Protein AF-0000000069565083 (afdb_homodimer)

Foldseek 3Di:
DPDDPCVPPQQEDEPDDPVNQQVVCLVPVDDWQAWHKYADPVDGPWIWIWTDDPSDIDIFTWDWDDDPHATWTDRPVPPDTHNDVVRVLVDQQVDCVPHPHGRPHYDGPPPPPPPDDD/DPDDPCVPPQQEEEPDDPVNQQVVCLVPVDDWQAWHKYADPVDGPWIWIWTDDPSDIDIFTWDWDDDPHATWTDRPVPPDTHNDVVRVLVDQQVDCVVHPHGRPHYDGPPPPPPPDDD

Organism: Araneus ventricosus (NCBI:txid182803)

pLDDT: mean 89.52, std 16.1, range [30.55, 98.62]

Nearest PDB structures (foldseek):
  3m7f-assembly1_A  TM=9.707E-01  e=3.181E-13  Mus musculus
  2aug-assembly2_B  TM=9.699E-01  e=1.496E-12  Homo sapiens
  5u06-assembly1_A  TM=9.665E-01  e=1.020E-11  Homo sapiens
  2qms-assembly1_A  TM=9.237E-01  e=2.427E-11  unclassified
  4wwq-assembly1_B  TM=8.765E-01  e=3.744E-11  Homo sapiens

Secondary structure (DSSP, 8-state):
----GGGG-TTEETT--HHHHHHHHHHH--STT-EEEEE-SSSTT-EEEEEEETTEEEEEEEEEEEETTEEEEESSTTSS-BSSHHHHHHHHHH--TTSSS----BPP----------/----GGGG-TTEETT--HHHHHHHHHHH--STT-EEEEE-SSSTT-EEEEEEETTEEEEEEEEEEEETTEEEEESSTTSS-BSSHHHHHHHHHH--TTSSS----B------------

Solvent-accessible surface area (backbone atoms only — not comparable to full-atom values): 13601 Å² total; per-residue (Å²): 124,88,67,58,85,41,72,79,37,59,38,45,36,82,75,48,47,72,66,56,49,48,51,53,40,68,72,67,39,84,48,66,13,22,29,40,35,24,39,32,83,88,46,81,92,32,32,29,41,36,33,27,49,91,91,36,80,44,79,41,63,33,40,75,38,86,52,104,86,37,72,24,34,15,74,58,88,62,71,50,50,23,78,42,64,55,57,45,52,56,40,32,42,64,22,42,85,93,45,100,54,36,40,68,44,64,54,64,73,66,74,76,70,78,73,76,82,125,124,87,70,56,84,42,72,79,37,60,37,47,35,83,77,47,47,72,65,56,51,48,51,51,39,68,74,68,40,83,49,68,11,22,28,38,36,26,37,32,84,88,46,79,92,31,33,30,40,37,33,28,50,92,92,38,80,45,78,43,63,33,41,76,37,87,51,105,87,37,71,25,34,16,74,57,87,62,72,50,49,22,78,43,64,55,56,45,52,57,40,31,43,66,21,43,85,93,45,98,54,35,41,69,45,63,54,64,71,66,74,76,70,78,73,76,82,125

Sequence (236 aa):
MEFGVHAIQPWFYSGMSRDEATHLLTKYGTVDGVFLVRESRRNPGSFVLSYVYKNKIHHCQIFPVDEKDQLCYSLDNGRTKFYDLLQLVEFYQLNLGSLPTKLTHFLVHRPRSNGQVEMEFGVHAIQPWFYSGMSRDEATHLLTKYGTVDGVFLVRESRRNPGSFVLSYVYKNKIHHCQIFPVDEKDQLCYSLDNGRTKFYDLLQLVEFYQLNLGSLPTKLTHFLVHRPRSNGQVE

InterPro domains:
  IPR000980 SH2 domain [PF00017] (11-92)
  IPR000980 SH2 domain [PS50001] (11-107)
  IPR000980 SH2 domain [SM00252] (9-98)
  IP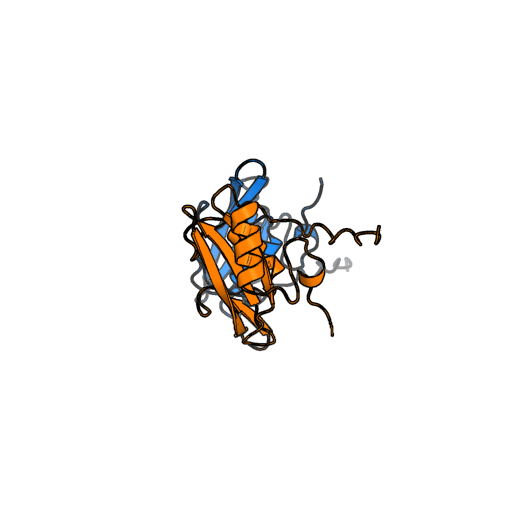R036860 SH2 domain superfamily [G3DSA:3.30.505.10] (1-110)
  IPR036860 SH2 domain superfamily [SSF55550] (5-107)
  IPR039664 GRB/APBB1IP [PTHR11243] (4-106)

Radius of gyration: 21.13 Å; Cα contacts (8 Å, |Δi|>4): 433; chains: 2; bounding box: 39×76×58 Å

Structure (mmCIF, N/CA/C/O backbone):
data_AF-0000000069565083-model_v1
#
loop_
_entity.id
_entity.type
_entity.pdbx_description
1 polymer 'Growth factor receptor-bound protein 14'
#
loop_
_atom_site.group_PDB
_atom_site.id
_atom_site.type_symbol
_atom_site.label_atom_id
_atom_site.label_alt_id
_atom_site.label_comp_id
_atom_site.label_asym_id
_atom_site.label_entity_id
_atom_site.label_seq_id
_atom_site.pdbx_PDB_ins_code
_atom_site.Cartn_x
_atom_site.Cartn_y
_atom_site.Cartn_z
_atom_site.occupancy
_atom_site.B_iso_or_equiv
_atom_site.auth_seq_id
_atom_site.auth_comp_id
_a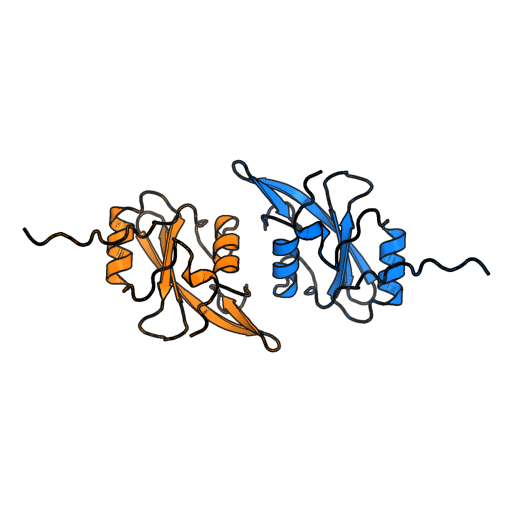tom_site.auth_asym_id
_atom_site.auth_atom_id
_atom_site.pdbx_PDB_model_num
ATOM 1 N N . MET A 1 1 ? 20.859 -14.719 7.453 1 40.16 1 MET A N 1
ATOM 2 C CA . MET A 1 1 ? 20.203 -13.961 6.398 1 40.16 1 MET A CA 1
ATOM 3 C C . MET A 1 1 ? 18.875 -13.391 6.895 1 40.16 1 MET A C 1
ATOM 5 O O . MET A 1 1 ? 18.031 -14.133 7.402 1 40.16 1 MET A O 1
ATOM 9 N N . GLU A 1 2 ? 18.891 -12.266 7.352 1 52.56 2 GLU A N 1
ATOM 10 C CA . GLU A 1 2 ? 17.656 -11.742 7.953 1 52.56 2 GLU A CA 1
ATOM 11 C C . GLU A 1 2 ? 16.469 -11.906 7.012 1 52.56 2 GLU A C 1
ATOM 13 O O . GLU A 1 2 ? 16.5 -11.398 5.887 1 52.56 2 GLU A O 1
ATOM 18 N N . PHE A 1 3 ? 15.781 -12.938 7.148 1 66.44 3 PHE A N 1
ATOM 19 C CA . PHE A 1 3 ? 14.633 -13.234 6.297 1 66.44 3 PHE A CA 1
ATOM 20 C C . PHE A 1 3 ? 13.586 -12.141 6.406 1 66.44 3 PHE A C 1
ATOM 22 O O . PHE A 1 3 ? 13.281 -11.664 7.504 1 66.44 3 PHE A O 1
ATOM 29 N N . GLY A 1 4 ? 13.359 -11.516 5.297 1 81.5 4 GLY A N 1
ATOM 30 C CA . GLY A 1 4 ? 12.305 -10.523 5.258 1 81.5 4 GLY A CA 1
ATOM 31 C C . GLY A 1 4 ? 10.953 -11.062 5.703 1 81.5 4 GLY A C 1
ATOM 32 O O . GLY A 1 4 ? 10.766 -12.273 5.785 1 81.5 4 GLY A O 1
ATOM 33 N N . VAL A 1 5 ? 10.023 -10.32 6.117 1 88.69 5 VAL A N 1
ATOM 34 C CA . VAL A 1 5 ? 8.703 -10.648 6.641 1 88.69 5 VAL A CA 1
ATOM 35 C C . VAL A 1 5 ? 7.984 -11.586 5.676 1 88.69 5 VAL A C 1
ATOM 37 O O . VAL A 1 5 ? 7.086 -12.336 6.074 1 88.69 5 VAL A O 1
ATOM 40 N N . HIS A 1 6 ? 8.445 -11.625 4.441 1 91.81 6 HIS A N 1
ATOM 41 C CA . HIS A 1 6 ? 7.785 -12.445 3.436 1 91.81 6 HIS A CA 1
ATOM 42 C C . HIS A 1 6 ? 8.141 -13.922 3.609 1 91.81 6 HIS A C 1
ATOM 44 O O . HIS A 1 6 ? 7.441 -14.797 3.102 1 91.81 6 HIS A O 1
ATOM 50 N N . ALA A 1 7 ? 9.188 -14.188 4.344 1 90.62 7 ALA A N 1
ATOM 51 C CA . ALA A 1 7 ? 9.727 -15.547 4.406 1 90.62 7 ALA A CA 1
ATOM 52 C C . ALA A 1 7 ? 8.758 -16.484 5.113 1 90.62 7 ALA A C 1
ATOM 54 O O . ALA A 1 7 ? 8.812 -17.703 4.926 1 90.62 7 ALA A O 1
ATOM 55 N N . ILE A 1 8 ? 7.859 -15.914 5.902 1 90.62 8 ILE A N 1
ATOM 56 C CA . ILE A 1 8 ? 6.949 -16.766 6.656 1 90.62 8 ILE A CA 1
ATOM 57 C C . ILE A 1 8 ? 5.559 -16.734 6.023 1 90.62 8 ILE A C 1
ATOM 59 O O . ILE A 1 8 ? 4.594 -17.25 6.598 1 90.62 8 ILE A O 1
ATOM 63 N N . GLN A 1 9 ? 5.441 -16.094 4.934 1 92.81 9 GLN A N 1
ATOM 64 C CA . GLN A 1 9 ? 4.145 -15.992 4.273 1 92.81 9 GLN A CA 1
ATOM 65 C C . GLN A 1 9 ? 3.838 -17.25 3.461 1 92.81 9 GLN A C 1
ATOM 67 O O . GLN A 1 9 ? 4.734 -17.828 2.85 1 92.81 9 GLN A O 1
ATOM 72 N N . PRO A 1 10 ? 2.584 -17.641 3.389 1 93.88 10 PRO A N 1
ATOM 73 C CA . PRO A 1 10 ? 2.213 -18.875 2.699 1 93.88 10 PRO A CA 1
ATOM 74 C C . PRO A 1 10 ? 2.352 -18.781 1.183 1 93.88 10 PRO A C 1
ATOM 76 O O . PRO A 1 10 ? 2.451 -19.797 0.495 1 93.88 10 PRO A O 1
ATOM 79 N N . TRP A 1 11 ? 2.373 -17.547 0.691 1 96.38 11 TRP A N 1
ATOM 80 C CA . TRP A 1 11 ? 2.42 -17.375 -0.756 1 96.38 11 TRP A CA 1
ATOM 81 C C . TRP A 1 11 ? 3.861 -17.312 -1.25 1 96.38 11 TRP A C 1
ATOM 83 O O . TRP A 1 11 ? 4.109 -17.203 -2.453 1 96.38 11 TRP A O 1
ATOM 93 N N . PHE A 1 12 ? 4.812 -17.422 -0.332 1 96.31 12 PHE A N 1
ATOM 94 C CA . PHE A 1 12 ? 6.203 -17.234 -0.728 1 96.31 12 PHE A CA 1
ATOM 95 C C . PHE A 1 12 ? 6.914 -18.562 -0.888 1 96.31 12 PHE A C 1
ATOM 97 O O . PHE A 1 12 ? 6.863 -19.406 0.006 1 96.31 12 PHE A O 1
ATOM 104 N N . TYR A 1 13 ? 7.656 -18.688 -2.014 1 94.62 13 TYR A N 1
ATOM 105 C CA . TYR A 1 13 ? 8.422 -19.906 -2.305 1 94.62 13 TYR A CA 1
ATOM 106 C C . TYR A 1 13 ? 9.891 -19.578 -2.545 1 94.62 13 TYR A C 1
ATOM 108 O O . TYR A 1 13 ? 10.242 -18.984 -3.566 1 94.62 13 TYR A O 1
ATOM 116 N N . SER A 1 14 ? 10.633 -20.031 -1.629 1 92.06 14 SER A N 1
ATOM 117 C CA . SER A 1 14 ? 12.07 -19.859 -1.803 1 92.06 14 SER A CA 1
ATOM 118 C C . SER A 1 14 ? 12.656 -20.953 -2.691 1 92.06 14 SER A C 1
ATOM 120 O O . SER A 1 14 ? 12.43 -22.141 -2.461 1 92.06 14 SER A O 1
ATOM 122 N N . GLY A 1 15 ? 13.211 -20.641 -3.752 1 89.12 15 GLY A N 1
ATOM 123 C CA . GLY A 1 15 ? 13.938 -21.609 -4.562 1 89.12 15 GLY A CA 1
ATOM 124 C C . GLY A 1 15 ? 13.094 -22.219 -5.656 1 89.12 15 GLY A C 1
ATOM 125 O O . GLY A 1 15 ? 13.555 -23.109 -6.383 1 89.12 15 GLY A O 1
ATOM 126 N N . MET A 1 16 ? 11.906 -21.812 -5.75 1 94.38 16 MET A N 1
ATOM 127 C CA . MET A 1 16 ? 11.031 -22.359 -6.773 1 94.38 16 MET A CA 1
ATOM 128 C C . MET A 1 16 ? 11.383 -21.812 -8.156 1 94.38 16 MET A C 1
ATOM 130 O O . MET A 1 16 ? 11.57 -20.609 -8.312 1 94.38 16 MET A O 1
ATOM 134 N N . SER A 1 17 ? 11.422 -22.719 -9.133 1 96.38 17 SER A N 1
ATOM 135 C CA . SER A 1 17 ? 11.727 -22.297 -10.5 1 96.38 17 SER A CA 1
ATOM 136 C C . SER A 1 17 ? 10.477 -21.781 -11.211 1 96.38 17 SER A C 1
ATOM 138 O O . SER A 1 17 ? 9.359 -22.047 -10.766 1 96.38 17 SER A O 1
ATOM 140 N N . ARG A 1 18 ? 10.742 -21.156 -12.359 1 97.19 18 ARG A N 1
ATOM 141 C CA . ARG A 1 18 ? 9.641 -20.719 -13.219 1 97.19 18 ARG A CA 1
ATOM 142 C C . ARG A 1 18 ? 8.773 -21.906 -13.633 1 97.19 18 ARG A C 1
ATOM 144 O O . ARG A 1 18 ? 7.539 -21.828 -13.586 1 97.19 18 ARG A O 1
ATOM 151 N N . ASP A 1 19 ? 9.438 -23 -13.961 1 97.88 19 ASP A N 1
ATOM 152 C CA . ASP A 1 19 ? 8.703 -24.188 -14.43 1 97.88 19 ASP A CA 1
ATOM 153 C C . ASP A 1 19 ? 7.855 -24.781 -13.312 1 97.88 19 ASP A C 1
ATOM 155 O O . ASP A 1 19 ? 6.723 -25.203 -13.547 1 97.88 19 ASP A O 1
ATOM 159 N N . GLU A 1 20 ? 8.43 -24.875 -12.133 1 96.56 20 GLU A N 1
ATOM 160 C CA . GLU A 1 20 ? 7.668 -25.375 -10.992 1 96.56 20 GLU A CA 1
ATOM 161 C C . GLU A 1 20 ? 6.461 -24.5 -10.695 1 96.56 20 GLU A C 1
ATOM 163 O O . GLU A 1 20 ? 5.363 -25 -10.445 1 96.56 20 GLU A O 1
ATOM 168 N N . ALA A 1 21 ? 6.652 -23.203 -10.719 1 97.31 21 ALA A N 1
ATOM 169 C CA . ALA A 1 21 ? 5.555 -22.266 -10.508 1 97.31 21 ALA A CA 1
ATOM 170 C C . ALA A 1 21 ? 4.473 -22.438 -11.562 1 97.31 21 ALA A C 1
ATOM 172 O O . ALA A 1 21 ? 3.281 -22.469 -11.242 1 97.31 21 ALA A O 1
ATOM 173 N N . THR A 1 22 ? 4.898 -22.516 -12.789 1 97.75 22 THR A N 1
ATOM 174 C CA . THR A 1 22 ? 3.982 -22.719 -13.906 1 97.75 22 THR A CA 1
ATOM 175 C C . THR A 1 22 ? 3.164 -23.984 -13.711 1 97.75 22 THR A C 1
ATOM 177 O O . THR A 1 22 ? 1.944 -23.984 -13.883 1 97.75 22 THR A O 1
ATOM 180 N N . HIS A 1 23 ? 3.83 -25.031 -13.336 1 97.06 23 HIS A N 1
ATOM 181 C CA . HIS A 1 23 ? 3.16 -26.297 -13.109 1 97.06 23 HIS A CA 1
ATOM 182 C C . HIS A 1 23 ? 2.119 -26.188 -12 1 97.06 23 HIS A C 1
ATOM 184 O O . HIS A 1 23 ? 0.968 -26.594 -12.18 1 97.06 23 HIS A O 1
ATOM 190 N N . LEU A 1 24 ? 2.51 -25.625 -10.906 1 95.94 24 LEU A N 1
ATOM 191 C CA . LEU A 1 24 ? 1.63 -25.5 -9.742 1 95.94 24 LEU A CA 1
ATOM 192 C C . LEU A 1 24 ? 0.406 -24.656 -10.086 1 95.94 24 LEU A C 1
ATOM 194 O O . LEU A 1 24 ? -0.722 -25.031 -9.758 1 95.94 24 LEU A O 1
ATOM 198 N N . LEU A 1 25 ? 0.549 -23.562 -10.773 1 96.94 25 LEU A N 1
ATOM 199 C CA . LEU A 1 25 ? -0.537 -22.641 -11.102 1 96.94 25 LEU A CA 1
ATOM 200 C C . LEU A 1 25 ? -1.446 -23.234 -12.172 1 96.94 25 LEU A C 1
ATOM 202 O O . LEU A 1 25 ? -2.654 -23 -12.172 1 96.94 25 LEU A O 1
ATOM 206 N N . THR A 1 26 ? -0.822 -23.953 -13.094 1 96.62 26 THR A N 1
ATOM 207 C CA . THR A 1 26 ? -1.638 -24.641 -14.086 1 96.62 26 THR A CA 1
ATOM 208 C C . THR A 1 26 ? -2.557 -25.656 -13.43 1 96.62 26 THR A C 1
ATOM 210 O O . THR A 1 26 ? -3.725 -25.781 -13.797 1 96.62 26 THR A O 1
ATOM 213 N N . LYS A 1 27 ? -2.057 -26.266 -12.414 1 95 27 LYS A N 1
ATOM 214 C CA . LYS A 1 27 ? -2.785 -27.344 -11.742 1 95 27 LYS A CA 1
ATOM 215 C C . LYS A 1 27 ? -3.84 -26.781 -10.797 1 95 27 LYS A C 1
A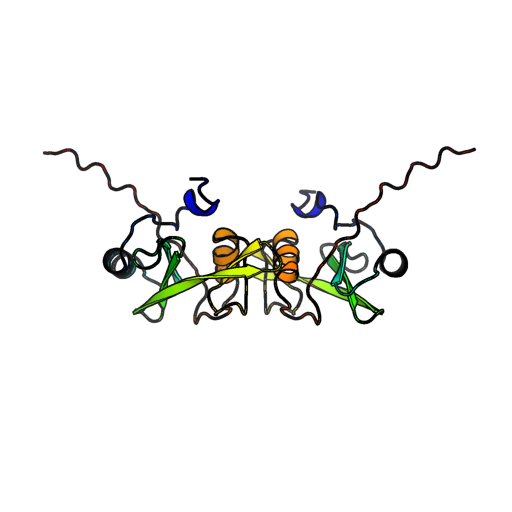TOM 217 O O . LYS A 1 27 ? -4.957 -27.297 -10.727 1 95 27 LYS A O 1
ATOM 222 N N . TYR A 1 28 ? -3.51 -25.719 -10.109 1 94.06 28 TYR A N 1
ATOM 223 C CA . TYR A 1 28 ? -4.363 -25.312 -8.992 1 94.06 28 TYR A CA 1
ATOM 224 C C . TYR A 1 28 ? -4.918 -23.922 -9.211 1 94.06 28 TYR A C 1
ATOM 226 O O . TYR A 1 28 ? -5.766 -23.453 -8.445 1 94.06 28 TYR A O 1
ATOM 234 N N . GLY A 1 29 ? -4.398 -23.188 -10.195 1 93.94 29 GLY A N 1
ATOM 235 C CA . GLY A 1 29 ? -4.895 -21.859 -10.5 1 93.94 29 GLY A CA 1
ATOM 236 C C . GLY A 1 29 ? -6.16 -21.859 -11.336 1 93.94 29 GLY A C 1
ATOM 237 O O . GLY A 1 29 ? -6.102 -21.734 -12.555 1 93.94 29 GLY A O 1
ATOM 238 N N . THR A 1 30 ? -7.27 -21.828 -10.672 1 92.38 30 THR A N 1
ATOM 239 C CA . THR A 1 30 ? -8.531 -22.094 -11.359 1 92.38 30 THR A CA 1
ATOM 240 C C . THR A 1 30 ? -9.234 -20.781 -11.711 1 92.38 30 THR A C 1
ATOM 242 O O . THR A 1 30 ? -10.203 -20.781 -12.477 1 92.38 30 THR A O 1
ATOM 245 N N . VAL A 1 31 ? -8.867 -19.719 -11.109 1 96.06 31 VAL A N 1
ATOM 246 C CA . VAL A 1 31 ? -9.492 -18.422 -11.4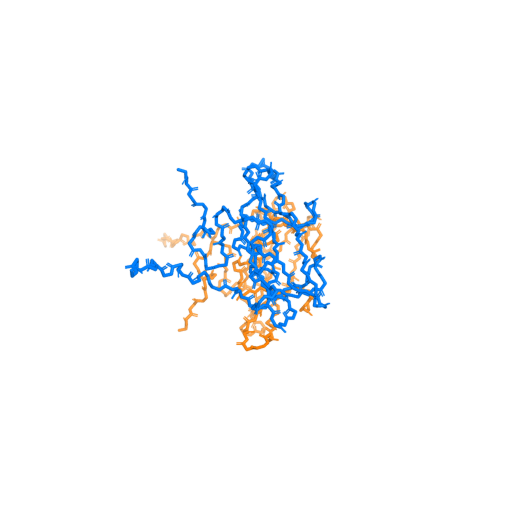06 1 96.06 31 VAL A CA 1
ATOM 247 C C . VAL A 1 31 ? -8.414 -17.359 -11.586 1 96.06 31 VAL A C 1
ATOM 249 O O . VAL A 1 31 ? -7.27 -17.562 -11.18 1 96.06 31 VAL A O 1
ATOM 252 N N . ASP A 1 32 ? -8.766 -16.234 -12.211 1 97.88 32 ASP A N 1
ATOM 253 C CA . ASP A 1 32 ? -7.844 -15.109 -12.383 1 97.88 32 ASP A CA 1
ATOM 254 C C . ASP A 1 32 ? -7.332 -14.609 -11.031 1 97.88 32 ASP A C 1
ATOM 256 O O . ASP A 1 32 ? -8.102 -14.484 -10.078 1 97.88 32 ASP A O 1
ATOM 260 N N . GLY A 1 33 ? -6.012 -14.414 -11.008 1 98.06 33 GLY A N 1
ATOM 261 C CA . GLY A 1 33 ? -5.461 -13.75 -9.828 1 98.06 33 GLY A CA 1
ATOM 262 C C . GLY A 1 33 ? -4.816 -14.719 -8.852 1 98.06 33 GLY A C 1
ATOM 263 O O . GLY A 1 33 ? -4.145 -14.297 -7.91 1 98.06 33 GLY A O 1
ATOM 264 N N . VAL A 1 34 ? -5.047 -16.047 -9.031 1 98.12 34 VAL A N 1
ATOM 265 C CA . VAL A 1 34 ? -4.289 -16.984 -8.219 1 98.12 34 VAL A CA 1
ATOM 266 C C . VAL A 1 34 ? -2.791 -16.766 -8.43 1 98.12 34 VAL A C 1
ATOM 268 O O . VAL A 1 34 ? -2.338 -16.578 -9.555 1 98.12 34 VAL A O 1
ATOM 271 N N . PHE A 1 35 ? -2.031 -16.75 -7.227 1 98.12 35 PHE A N 1
ATOM 272 C 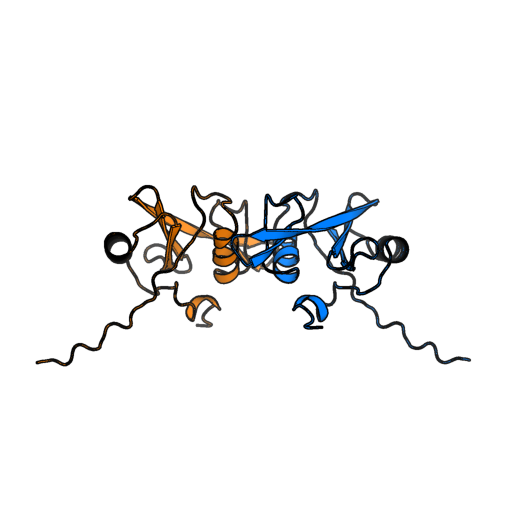CA . PHE A 1 35 ? -0.664 -16.281 -7.406 1 98.12 35 PHE A CA 1
ATOM 273 C C . PHE A 1 35 ? 0.277 -16.953 -6.418 1 98.12 35 PHE A C 1
ATOM 275 O O . PHE A 1 35 ? -0.171 -17.625 -5.492 1 98.12 35 PHE A O 1
ATOM 282 N N . LEU A 1 36 ? 1.509 -16.797 -6.598 1 97.38 36 LEU A N 1
ATOM 283 C CA . LEU A 1 36 ? 2.607 -17.047 -5.668 1 97.38 36 LEU A CA 1
ATOM 284 C C . LEU A 1 36 ? 3.764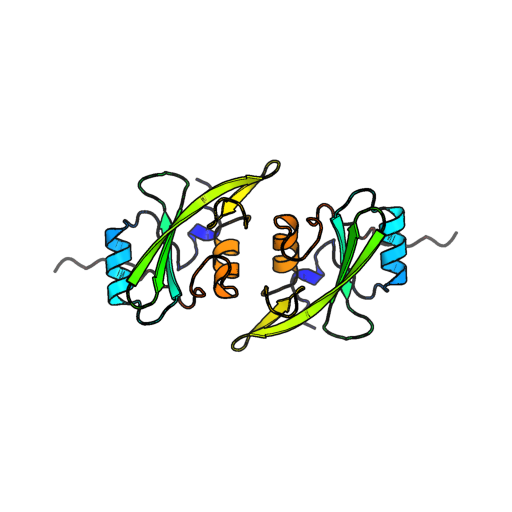 -16.078 -5.938 1 97.38 36 LEU A C 1
ATOM 286 O O . LEU A 1 36 ? 3.791 -15.406 -6.969 1 97.38 36 LEU A O 1
ATOM 290 N N . VAL A 1 37 ? 4.617 -15.898 -4.945 1 97.44 37 VAL A N 1
ATOM 291 C CA . VAL A 1 37 ? 5.863 -15.156 -5.094 1 97.44 37 VAL A CA 1
ATOM 292 C C . VAL A 1 37 ? 7.051 -16.078 -4.852 1 97.44 37 VAL A C 1
ATOM 294 O O . VAL A 1 37 ? 7.047 -16.875 -3.91 1 97.44 37 VAL A O 1
ATOM 297 N N . ARG A 1 38 ? 7.961 -15.914 -5.785 1 96.25 38 ARG A N 1
ATOM 298 C CA . ARG A 1 38 ? 9.141 -16.766 -5.684 1 96.25 38 ARG A CA 1
ATOM 299 C C . ARG A 1 38 ? 10.422 -15.953 -5.781 1 96.25 38 ARG A C 1
ATOM 301 O O . ARG A 1 38 ? 10.43 -14.867 -6.367 1 96.25 38 ARG A O 1
ATOM 308 N N . GLU A 1 39 ? 11.477 -16.516 -5.164 1 94.88 39 GLU A N 1
ATOM 309 C CA . GLU A 1 39 ? 12.789 -15.898 -5.328 1 94.88 39 GLU A CA 1
ATOM 310 C C . GLU A 1 39 ? 13.312 -16.094 -6.75 1 94.88 39 GLU A C 1
ATOM 312 O O . GLU A 1 39 ? 13.172 -17.172 -7.328 1 94.88 39 GLU A O 1
ATOM 317 N N . SER A 1 40 ? 13.875 -15.016 -7.262 1 94.38 40 SER A N 1
ATOM 318 C CA . SER A 1 40 ? 14.43 -15.109 -8.602 1 94.38 40 SER A CA 1
ATOM 319 C C . SER A 1 40 ? 15.68 -15.992 -8.625 1 94.38 40 SER A C 1
ATOM 321 O O . SER A 1 40 ? 16.594 -15.812 -7.82 1 94.38 40 SER A O 1
ATOM 323 N N . ARG A 1 41 ? 15.695 -16.891 -9.453 1 90.88 41 ARG A N 1
ATOM 324 C CA . ARG A 1 41 ? 16.859 -17.766 -9.594 1 90.88 41 ARG A CA 1
ATOM 325 C C . ARG A 1 41 ? 17.938 -17.109 -10.461 1 90.88 41 ARG A C 1
ATOM 327 O O . ARG A 1 41 ? 19.125 -17.375 -10.289 1 90.88 41 ARG A O 1
ATOM 334 N N . ARG A 1 42 ? 17.469 -16.281 -11.352 1 90.06 42 ARG A N 1
ATOM 335 C CA . ARG A 1 42 ? 18.375 -15.609 -12.281 1 90.06 42 ARG A CA 1
ATOM 336 C C . ARG A 1 42 ? 19.031 -14.398 -11.625 1 90.06 42 ARG A C 1
ATOM 338 O O . ARG A 1 42 ? 20.203 -14.133 -11.836 1 90.06 42 ARG A O 1
ATOM 345 N N . ASN A 1 43 ? 18.297 -13.633 -10.836 1 88.75 43 ASN A N 1
ATOM 346 C CA . ASN A 1 43 ? 18.75 -12.438 -10.141 1 88.75 43 ASN A CA 1
ATOM 347 C C . ASN A 1 43 ? 18.641 -12.586 -8.625 1 88.75 43 ASN A C 1
ATOM 349 O O . ASN A 1 43 ? 17.609 -12.242 -8.047 1 88.75 43 ASN A O 1
ATOM 353 N N . PRO A 1 44 ? 19.719 -13 -7.973 1 81.5 44 PRO A N 1
ATOM 354 C CA . PRO A 1 44 ? 19.625 -13.164 -6.52 1 81.5 44 PRO A CA 1
ATOM 355 C C . PRO A 1 44 ? 19.25 -11.867 -5.801 1 81.5 44 PRO A C 1
ATOM 357 O O . PRO A 1 44 ? 19.75 -10.797 -6.152 1 81.5 44 PRO A O 1
ATOM 360 N N . GLY A 1 45 ? 18.312 -11.914 -4.871 1 83.06 45 GLY A N 1
ATOM 361 C CA . GLY A 1 45 ? 17.859 -10.758 -4.125 1 83.06 45 GLY A CA 1
ATOM 362 C C . GLY A 1 45 ? 16.609 -10.133 -4.703 1 83.06 45 GLY A C 1
ATOM 363 O O . GLY A 1 45 ? 16.031 -9.211 -4.113 1 83.06 45 GLY A O 1
ATOM 364 N N . SER A 1 46 ? 16.266 -10.648 -5.875 1 92.94 46 SER A N 1
ATOM 365 C CA . SER A 1 46 ? 15.016 -10.195 -6.488 1 92.94 46 SER A CA 1
ATOM 366 C C . SER A 1 46 ? 13.938 -11.273 -6.41 1 92.94 46 SER A C 1
ATOM 368 O O . SER A 1 46 ? 14.172 -12.359 -5.867 1 92.94 46 SER A O 1
ATOM 370 N N . PHE A 1 47 ? 12.75 -10.891 -6.801 1 97.12 47 PHE A N 1
ATOM 371 C CA . PHE A 1 47 ? 11.609 -11.781 -6.676 1 97.12 47 PHE A CA 1
ATOM 372 C C . PHE A 1 47 ? 10.758 -11.75 -7.941 1 97.12 47 PHE A C 1
ATOM 374 O O . PHE A 1 47 ? 10.938 -10.883 -8.797 1 97.12 47 PHE A O 1
ATOM 381 N N . VAL A 1 48 ? 9.961 -12.789 -8.039 1 98.12 48 VAL A N 1
ATOM 382 C CA . VAL A 1 48 ? 9.062 -12.883 -9.188 1 98.12 48 VAL A CA 1
ATOM 383 C C . VAL A 1 48 ? 7.633 -13.141 -8.703 1 98.12 48 VAL A C 1
ATOM 385 O O . VAL A 1 48 ? 7.41 -13.992 -7.84 1 98.12 48 VAL A O 1
ATOM 388 N N . LEU A 1 49 ? 6.719 -12.359 -9.188 1 98.25 49 LEU A N 1
ATOM 389 C CA . LEU A 1 49 ? 5.293 -12.641 -9.031 1 98.25 49 LEU A CA 1
ATOM 390 C C . LEU A 1 49 ? 4.785 -13.516 -10.164 1 98.25 49 LEU A C 1
ATOM 392 O O . LEU A 1 49 ? 4.887 -13.148 -11.336 1 98.25 49 LEU A O 1
ATOM 396 N N . SER A 1 50 ? 4.281 -14.672 -9.836 1 98.25 50 SER A N 1
ATOM 397 C CA . SER A 1 50 ? 3.631 -15.539 -10.812 1 98.25 50 SER A CA 1
ATOM 398 C C . SER A 1 50 ? 2.129 -15.633 -10.555 1 98.25 50 SER A C 1
ATOM 400 O O . SER A 1 50 ? 1.703 -15.898 -9.43 1 98.25 50 SER A O 1
ATOM 402 N N . TYR A 1 51 ? 1.34 -15.438 -11.633 1 98.44 51 TYR A N 1
ATOM 403 C CA . TYR A 1 51 ? -0.1 -15.422 -11.398 1 98.44 51 TYR A CA 1
ATOM 404 C C . TYR A 1 51 ? -0.861 -15.875 -12.633 1 98.44 51 TYR A C 1
ATOM 406 O O . TYR A 1 51 ? -0.305 -15.906 -13.734 1 98.44 51 TYR A O 1
ATOM 414 N N . VAL A 1 52 ? -2.115 -16.172 -12.391 1 98.56 52 VAL A N 1
ATOM 415 C CA . VAL A 1 52 ? -2.99 -16.641 -13.469 1 98.56 52 VAL A CA 1
ATOM 416 C C . VAL A 1 52 ? -3.846 -15.484 -13.977 1 98.56 52 VAL A C 1
ATOM 418 O O . VAL A 1 52 ? -4.402 -14.727 -13.18 1 98.56 52 VAL A O 1
ATOM 421 N N . TYR A 1 53 ? -3.973 -15.344 -15.266 1 98.62 53 TYR A N 1
ATOM 422 C CA . TYR A 1 53 ? -4.906 -14.422 -15.906 1 98.62 53 TYR A CA 1
ATOM 423 C C . TYR A 1 53 ? -5.32 -14.93 -17.281 1 98.62 53 TYR A C 1
ATOM 425 O O . TYR A 1 53 ? -4.473 -15.25 -18.109 1 98.62 53 TYR A O 1
ATOM 433 N N . LYS A 1 54 ? -6.586 -14.992 -17.484 1 98 54 LYS A N 1
ATOM 434 C CA . LYS A 1 54 ? -7.176 -15.484 -18.719 1 98 54 LYS A CA 1
ATOM 435 C C . LYS A 1 54 ? -6.586 -16.844 -19.109 1 98 54 LYS A C 1
ATOM 437 O O . LYS A 1 54 ? -6.184 -17.031 -20.266 1 98 54 LYS A O 1
ATOM 442 N N . ASN A 1 55 ? -6.379 -17.641 -18.141 1 96.5 55 ASN A N 1
ATOM 443 C CA . ASN A 1 55 ? -5.961 -19.031 -18.297 1 96.5 55 ASN A CA 1
ATOM 444 C C . ASN A 1 55 ? -4.512 -19.141 -18.766 1 96.5 55 ASN A C 1
ATOM 446 O O . ASN A 1 55 ? -4.105 -20.156 -19.328 1 96.5 55 ASN A O 1
ATOM 450 N N . LYS A 1 56 ? -3.791 -18.094 -18.562 1 98.25 56 LYS A N 1
ATOM 451 C CA . LYS A 1 56 ? -2.354 -18.078 -18.812 1 98.25 56 LYS A CA 1
ATOM 452 C C . LYS A 1 56 ? -1.573 -17.719 -17.547 1 98.25 56 LYS A C 1
ATOM 454 O O . LYS A 1 56 ? -2.086 -17.031 -16.672 1 98.25 56 LYS A O 1
ATOM 459 N N . ILE A 1 57 ? -0.34 -18.281 -17.516 1 98.56 57 ILE A N 1
ATOM 460 C CA . ILE A 1 57 ? 0.532 -17.969 -16.391 1 98.56 57 ILE A CA 1
ATOM 461 C C . ILE A 1 57 ? 1.438 -16.781 -16.75 1 98.56 57 ILE A C 1
ATOM 463 O O . ILE A 1 57 ? 2.141 -16.828 -17.766 1 98.56 57 ILE A O 1
ATOM 467 N N . HIS A 1 58 ? 1.369 -15.805 -15.953 1 98.62 58 HIS A N 1
ATOM 468 C CA . HIS A 1 58 ? 2.221 -14.633 -16.125 1 98.62 58 HIS A CA 1
ATOM 469 C C . HIS A 1 58 ? 3.289 -14.562 -15.039 1 98.62 58 HIS A C 1
ATOM 471 O O . HIS A 1 58 ? 3.02 -14.867 -13.875 1 98.62 58 HIS A O 1
ATOM 477 N N . HIS A 1 59 ? 4.5 -14.195 -15.43 1 98.31 59 HIS A N 1
ATOM 478 C CA . HIS A 1 59 ? 5.613 -13.977 -14.516 1 98.31 59 HIS A CA 1
ATOM 479 C C . HIS A 1 59 ? 6.117 -12.539 -14.586 1 98.31 59 HIS A C 1
ATOM 481 O O . HIS A 1 59 ? 6.551 -12.086 -15.648 1 98.31 59 HIS A O 1
ATOM 487 N N . CYS A 1 60 ? 5.992 -11.875 -13.445 1 98 60 CYS A N 1
ATOM 488 C CA . CYS A 1 60 ? 6.422 -10.484 -13.383 1 98 60 CYS A CA 1
ATOM 489 C C . CYS A 1 60 ? 7.566 -10.312 -12.391 1 98 60 CYS A C 1
ATOM 491 O O . CYS A 1 60 ? 7.422 -10.609 -11.203 1 98 60 CYS A O 1
ATOM 493 N N . GLN A 1 61 ? 8.617 -9.766 -12.938 1 97.44 61 GLN A N 1
ATOM 494 C CA . GLN A 1 61 ? 9.75 -9.492 -12.062 1 97.44 61 GLN A CA 1
ATOM 495 C C . GLN A 1 61 ? 9.414 -8.391 -11.062 1 97.44 61 GLN A C 1
ATOM 497 O O . GLN A 1 61 ? 8.859 -7.355 -11.43 1 97.44 61 GLN A O 1
ATOM 502 N N . ILE A 1 62 ? 9.664 -8.633 -9.797 1 97.94 62 ILE A N 1
ATOM 503 C CA . ILE A 1 62 ? 9.625 -7.617 -8.75 1 97.94 62 ILE A CA 1
ATOM 504 C C . ILE A 1 62 ? 11.023 -7.043 -8.531 1 97.94 62 ILE A C 1
ATOM 506 O O . ILE A 1 62 ? 11.906 -7.723 -8.008 1 97.94 62 ILE A O 1
ATOM 510 N N . PHE A 1 63 ? 11.141 -5.762 -8.812 1 93.31 63 PHE A N 1
ATOM 511 C CA . PHE A 1 63 ? 12.469 -5.156 -8.836 1 93.31 63 PHE A CA 1
ATOM 512 C C . PHE A 1 63 ? 12.742 -4.406 -7.539 1 93.31 63 PHE A C 1
ATOM 514 O O . PHE A 1 63 ? 11.859 -3.734 -7.008 1 93.31 63 PHE A O 1
ATOM 521 N N . PRO A 1 64 ? 14.016 -4.617 -7.047 1 94.5 64 PRO A N 1
ATOM 522 C CA . PRO A 1 64 ? 14.414 -3.715 -5.965 1 94.5 64 PRO A CA 1
ATOM 523 C C . PRO A 1 64 ? 14.648 -2.285 -6.445 1 94.5 64 PRO A C 1
ATOM 525 O O . PRO A 1 64 ? 15.148 -2.076 -7.551 1 94.5 64 PRO A O 1
ATOM 528 N N . VAL A 1 65 ? 14.203 -1.329 -5.684 1 95.19 65 VAL A N 1
ATOM 529 C CA . VAL A 1 65 ? 14.367 0.088 -5.992 1 95.19 65 VAL A CA 1
ATOM 530 C C . VAL A 1 65 ? 14.953 0.818 -4.785 1 95.19 65 VAL A C 1
ATOM 532 O O . VAL A 1 65 ? 14.453 0.685 -3.67 1 95.19 65 VAL A O 1
ATOM 535 N N . ASP A 1 66 ? 16.016 1.559 -5.066 1 93.81 66 ASP A N 1
ATOM 536 C CA . ASP A 1 66 ? 16.547 2.408 -4.008 1 93.81 66 ASP A CA 1
ATOM 537 C C . ASP A 1 66 ? 15.75 3.709 -3.893 1 93.81 66 ASP A C 1
ATOM 539 O O . ASP A 1 66 ? 15.609 4.445 -4.871 1 93.81 66 ASP A O 1
ATOM 543 N N . GLU A 1 67 ? 15.18 3.984 -2.721 1 92.19 67 GLU A N 1
ATOM 544 C CA . GLU A 1 67 ? 14.453 5.211 -2.418 1 92.19 67 GLU A CA 1
ATOM 545 C C . GLU A 1 67 ? 15.023 5.902 -1.185 1 92.19 67 GLU A C 1
ATOM 547 O O . GLU A 1 67 ? 14.758 5.488 -0.054 1 92.19 67 GLU A O 1
ATOM 552 N N . LYS A 1 68 ? 15.75 7.234 -1.392 1 80.88 68 LYS A N 1
ATOM 553 C CA . LYS A 1 68 ? 16.391 8.039 -0.353 1 80.88 68 LYS A CA 1
ATOM 554 C C . LYS A 1 68 ? 17.281 7.176 0.54 1 80.88 68 LYS A C 1
ATOM 556 O O . LYS A 1 68 ? 18.5 7.223 0.432 1 80.88 68 LYS A O 1
ATOM 561 N N . ASP A 1 69 ? 17.25 6.035 1.149 1 86.81 69 ASP A N 1
ATOM 562 C CA . ASP A 1 69 ? 18.062 5.141 1.972 1 86.81 69 ASP A CA 1
ATOM 563 C C . ASP A 1 69 ? 17.266 3.9 2.377 1 86.81 69 ASP A C 1
ATOM 565 O O . ASP A 1 69 ? 17.531 3.305 3.424 1 86.81 69 ASP A O 1
ATOM 569 N N . GLN A 1 70 ? 16.406 3.734 1.587 1 92.06 70 GLN A N 1
ATOM 570 C CA . GLN A 1 70 ? 15.57 2.578 1.904 1 92.06 70 GLN A CA 1
ATOM 571 C C . GLN A 1 70 ? 15.359 1.698 0.675 1 92.06 70 GLN A C 1
ATOM 573 O O . GLN A 1 70 ? 15.07 2.201 -0.412 1 92.06 70 GLN A O 1
ATOM 578 N N . LEU A 1 71 ? 15.656 0.388 0.877 1 94.31 71 LEU A N 1
ATOM 579 C CA . LEU A 1 71 ? 15.383 -0.558 -0.198 1 94.31 71 LEU A CA 1
ATOM 580 C C . LEU A 1 71 ? 13.883 -0.84 -0.298 1 94.31 71 LEU A C 1
ATOM 582 O O . LEU A 1 71 ? 13.25 -1.188 0.698 1 94.31 71 LEU A O 1
ATOM 586 N N . CYS A 1 72 ? 13.336 -0.604 -1.505 1 97 72 CYS A N 1
ATOM 587 C CA . CYS A 1 72 ? 11.93 -0.85 -1.776 1 97 72 CYS A CA 1
ATOM 588 C C . CYS A 1 72 ? 11.758 -1.823 -2.938 1 97 72 CYS A C 1
ATOM 590 O O . CYS A 1 72 ? 12.742 -2.291 -3.51 1 97 72 CYS A O 1
ATOM 592 N N . TYR A 1 73 ? 10.484 -2.201 -3.166 1 97.38 73 TYR A N 1
ATOM 593 C CA . TYR A 1 73 ? 10.18 -3.148 -4.234 1 97.38 73 TYR A CA 1
ATOM 594 C C . TYR A 1 73 ? 9.094 -2.604 -5.148 1 97.38 73 TYR A C 1
ATOM 596 O O . TYR A 1 73 ? 8.219 -1.854 -4.707 1 97.38 73 TYR A O 1
ATOM 604 N N . SER A 1 74 ? 9.164 -2.996 -6.418 1 98.06 74 SER A N 1
ATOM 605 C CA . SER A 1 74 ? 8.211 -2.477 -7.391 1 98.06 74 SER A CA 1
ATOM 606 C C . SER A 1 74 ? 7.965 -3.479 -8.516 1 98.06 74 SER A C 1
ATOM 608 O O . SER A 1 74 ? 8.875 -4.219 -8.906 1 98.06 74 SER A O 1
ATOM 610 N N . LEU A 1 75 ? 6.715 -3.416 -9.039 1 97.94 75 LEU A N 1
ATOM 611 C CA . LEU A 1 75 ? 6.336 -4.242 -10.18 1 97.94 75 LEU A CA 1
ATOM 612 C C . LEU A 1 75 ? 6.309 -3.42 -11.461 1 97.94 75 LEU A C 1
ATOM 614 O O . LEU A 1 75 ? 6.188 -3.975 -12.555 1 97.94 75 LEU A O 1
ATOM 618 N N . ASP A 1 76 ? 6.418 -2.15 -11.312 1 97.62 76 ASP A N 1
ATOM 619 C CA . ASP A 1 76 ? 6.203 -1.272 -12.461 1 97.62 76 ASP A CA 1
ATOM 620 C C . ASP A 1 76 ? 7.348 -0.272 -12.609 1 97.62 76 ASP A C 1
ATOM 622 O O . ASP A 1 76 ? 7.113 0.918 -12.828 1 97.62 76 ASP A O 1
ATOM 626 N N . ASN A 1 77 ? 8.555 -0.809 -12.453 1 94.31 77 ASN A N 1
ATOM 627 C CA . ASN A 1 77 ? 9.797 -0.078 -12.695 1 94.31 77 ASN A CA 1
ATOM 628 C C . ASN A 1 77 ? 9.891 1.17 -11.82 1 94.31 77 ASN A C 1
ATOM 630 O O . ASN A 1 77 ? 10.305 2.23 -12.289 1 94.31 77 ASN A O 1
ATOM 634 N N . GLY A 1 78 ? 9.422 1.101 -10.625 1 96.25 78 GLY A N 1
ATOM 635 C CA . GLY A 1 78 ? 9.625 2.15 -9.641 1 96.25 78 GLY A CA 1
ATOM 636 C C . GLY A 1 78 ? 8.5 3.162 -9.609 1 96.25 78 GLY A C 1
ATOM 637 O O . GLY A 1 78 ? 8.492 4.066 -8.766 1 96.25 78 GLY A O 1
ATOM 638 N N . ARG A 1 79 ? 7.445 3.002 -10.414 1 97.06 79 ARG A N 1
ATOM 639 C CA . ARG A 1 79 ? 6.316 3.924 -10.391 1 97.06 79 ARG A CA 1
ATOM 640 C C . ARG A 1 79 ? 5.527 3.795 -9.094 1 97.06 79 ARG A C 1
ATOM 642 O O . ARG A 1 79 ? 5.055 4.793 -8.547 1 97.06 79 ARG A O 1
ATOM 649 N N . THR A 1 80 ? 5.359 2.582 -8.648 1 98.12 80 THR A N 1
ATOM 650 C CA . THR A 1 80 ? 4.746 2.268 -7.363 1 98.12 80 THR A CA 1
ATOM 651 C C . THR A 1 80 ? 5.676 1.405 -6.516 1 98.12 80 THR A C 1
ATOM 653 O O . THR A 1 80 ? 6.059 0.308 -6.926 1 98.12 80 THR A O 1
ATOM 656 N N . LYS A 1 81 ? 6.02 1.896 -5.285 1 98.25 81 LYS A N 1
ATOM 657 C CA . LYS A 1 81 ? 7.043 1.246 -4.469 1 98.25 81 LYS A CA 1
ATOM 658 C C . LYS A 1 81 ? 6.461 0.76 -3.143 1 98.25 81 LYS A C 1
ATOM 660 O O . LYS A 1 81 ? 5.504 1.342 -2.629 1 98.25 81 LYS A O 1
ATOM 665 N N . PHE A 1 82 ? 7.098 -0.254 -2.564 1 98.06 82 PHE A N 1
ATOM 666 C CA . PHE A 1 82 ? 6.672 -0.853 -1.306 1 98.06 82 PHE A CA 1
ATOM 667 C C . PHE A 1 82 ? 7.875 -1.186 -0.43 1 98.06 82 PHE A C 1
ATOM 669 O O . PHE A 1 82 ? 8.93 -1.565 -0.937 1 98.06 82 PHE A O 1
ATOM 676 N N . TYR A 1 83 ? 7.684 -1.131 0.853 1 96.75 83 TYR A N 1
ATOM 677 C CA . TYR A 1 83 ? 8.773 -1.351 1.8 1 96.75 83 TYR A CA 1
ATOM 678 C C . TYR A 1 83 ? 9.172 -2.82 1.836 1 96.75 83 TYR A C 1
ATOM 680 O O . TYR A 1 83 ? 10.32 -3.146 2.156 1 96.75 83 TYR A O 1
ATOM 688 N N . ASP A 1 84 ? 8.219 -3.703 1.556 1 96.38 84 ASP A N 1
ATOM 689 C CA . ASP A 1 84 ? 8.508 -5.133 1.512 1 96.38 84 ASP A CA 1
ATOM 690 C C . ASP A 1 84 ? 7.496 -5.871 0.636 1 96.38 84 ASP A C 1
ATOM 692 O O . ASP A 1 84 ? 6.566 -5.258 0.106 1 96.38 84 ASP A O 1
ATOM 696 N N . LEU A 1 85 ? 7.684 -7.156 0.523 1 97.12 85 LEU A N 1
ATOM 697 C CA . LEU A 1 85 ? 6.863 -7.949 -0.382 1 97.12 85 LEU A CA 1
ATOM 698 C C . LEU A 1 85 ? 5.453 -8.125 0.177 1 97.12 85 LEU A C 1
ATOM 700 O O . LEU A 1 85 ? 4.488 -8.227 -0.582 1 97.12 85 LEU A O 1
ATOM 704 N N . LEU A 1 86 ? 5.395 -8.156 1.48 1 97.38 86 LEU A N 1
ATOM 705 C CA . LEU A 1 86 ? 4.07 -8.281 2.08 1 97.38 86 LEU A CA 1
ATOM 706 C C . LEU A 1 86 ? 3.189 -7.098 1.707 1 97.38 86 LEU A C 1
ATOM 708 O O . LEU A 1 86 ? 2.041 -7.281 1.292 1 97.38 86 LEU A O 1
ATOM 712 N N . GLN A 1 87 ? 3.713 -5.875 1.841 1 97.56 87 GLN A N 1
ATOM 713 C CA . GLN A 1 87 ? 2.984 -4.668 1.466 1 97.56 87 GLN A CA 1
ATOM 714 C C . GLN A 1 87 ? 2.619 -4.68 -0.016 1 97.56 87 GLN A C 1
ATOM 716 O O . GLN A 1 87 ? 1.517 -4.281 -0.394 1 97.56 87 GLN A O 1
ATOM 721 N N . LEU A 1 88 ? 3.504 -5.141 -0.841 1 98.25 88 LEU A N 1
ATOM 722 C CA . LEU A 1 88 ? 3.26 -5.234 -2.277 1 98.25 88 LEU A CA 1
ATOM 723 C C . LEU A 1 88 ? 2.1 -6.176 -2.572 1 98.25 88 LEU A C 1
ATOM 725 O O . LEU A 1 88 ? 1.149 -5.805 -3.264 1 98.25 88 LEU A O 1
ATOM 729 N N . VAL A 1 89 ? 2.141 -7.332 -1.985 1 98.19 89 VAL A N 1
ATOM 730 C CA . VAL A 1 89 ? 1.116 -8.344 -2.227 1 98.19 89 VAL A CA 1
ATOM 731 C C . VAL A 1 89 ? -0.234 -7.84 -1.721 1 98.19 89 VAL A C 1
ATOM 733 O O . VAL A 1 89 ? -1.239 -7.922 -2.432 1 98.19 89 VAL A O 1
ATOM 736 N N . GLU A 1 90 ? -0.213 -7.258 -0.495 1 97.5 90 GLU A N 1
ATOM 737 C CA . GLU A 1 90 ? -1.455 -6.762 0.09 1 97.5 90 GLU A CA 1
ATOM 738 C C . GLU A 1 90 ? -2.059 -5.645 -0.761 1 97.5 90 GLU A C 1
ATOM 740 O O . GLU A 1 90 ? -3.279 -5.562 -0.91 1 97.5 90 GLU A O 1
ATOM 745 N N . PHE A 1 91 ? -1.25 -4.848 -1.355 1 98.38 91 PHE A N 1
ATOM 746 C CA . PHE A 1 91 ? -1.738 -3.781 -2.219 1 98.38 91 PHE A CA 1
ATOM 747 C C . PHE A 1 91 ? -2.42 -4.352 -3.455 1 98.38 91 PHE A C 1
ATOM 749 O O . PHE A 1 91 ? -3.535 -3.953 -3.797 1 98.38 91 PHE A O 1
ATOM 756 N N . TYR A 1 92 ? -1.817 -5.316 -4.066 1 98.38 92 TYR A N 1
ATOM 757 C CA . TYR A 1 92 ? -2.322 -5.84 -5.332 1 98.38 92 TYR A CA 1
ATOM 758 C C . TYR A 1 92 ? -3.459 -6.824 -5.102 1 98.38 92 TYR A C 1
ATOM 760 O O . TYR A 1 92 ? -4.145 -7.227 -6.047 1 98.38 92 TYR A O 1
ATOM 768 N N . GLN A 1 93 ? -3.666 -7.195 -3.877 1 97.12 93 GLN A N 1
ATOM 769 C CA . GLN A 1 93 ? -4.867 -7.957 -3.553 1 97.12 93 GLN A CA 1
ATOM 770 C C . GLN A 1 93 ? -6.102 -7.059 -3.539 1 97.12 93 GLN A C 1
ATOM 772 O O . GLN A 1 93 ? -7.211 -7.512 -3.826 1 97.12 93 GLN A O 1
ATOM 777 N N . LEU A 1 94 ? -5.836 -5.863 -3.24 1 97.44 94 LEU A N 1
ATOM 778 C CA . LEU A 1 94 ? -6.961 -4.938 -3.125 1 97.44 94 LEU A CA 1
ATOM 779 C C . LEU A 1 94 ? -7.09 -4.086 -4.383 1 97.44 94 LEU A C 1
ATOM 781 O O . LEU A 1 94 ? -8.18 -3.584 -4.688 1 97.44 94 LEU A O 1
ATOM 785 N N . ASN A 1 95 ? -5.965 -3.895 -5.098 1 97.88 95 ASN A N 1
ATOM 786 C CA . ASN A 1 95 ? -5.918 -2.943 -6.203 1 97.88 95 ASN A CA 1
ATOM 787 C C . ASN A 1 95 ? -5.352 -3.582 -7.469 1 97.88 95 ASN A C 1
ATOM 789 O O . ASN A 1 95 ? -4.508 -4.477 -7.395 1 97.88 95 ASN A O 1
ATOM 793 N N . LEU A 1 96 ? -5.75 -3.111 -8.656 1 97.25 96 LEU A N 1
ATOM 794 C CA . LEU A 1 96 ? -5.207 -3.609 -9.914 1 97.25 96 LEU A CA 1
ATOM 795 C C . LEU A 1 96 ? -3.775 -3.131 -10.117 1 97.25 96 LEU A C 1
ATOM 797 O O . LEU A 1 96 ? -2.908 -3.908 -10.531 1 97.25 96 LEU A O 1
ATOM 801 N N . GLY A 1 97 ? -3.645 -1.763 -9.781 1 96.5 97 GLY A N 1
ATOM 802 C CA . GLY A 1 97 ? -2.352 -1.166 -10.078 1 96.5 97 GLY A CA 1
ATOM 803 C C . GLY A 1 97 ? -1.922 -1.357 -11.523 1 96.5 97 GLY A C 1
ATOM 804 O O . GLY A 1 97 ? -2.629 -0.948 -12.445 1 96.5 97 GLY A O 1
ATOM 805 N N . SER A 1 98 ? -0.777 -1.998 -11.719 1 97.19 98 SER A N 1
ATOM 806 C CA . SER A 1 98 ? -0.225 -2.219 -13.055 1 97.19 98 SER A CA 1
ATOM 807 C C . SER A 1 98 ? -0.621 -3.586 -13.594 1 97.19 98 SER A C 1
ATOM 809 O O . SER A 1 98 ? -0.261 -3.941 -14.719 1 97.19 98 SER A O 1
ATOM 811 N N . LEU A 1 99 ? -1.345 -4.359 -12.914 1 98.31 99 LEU A N 1
ATOM 812 C CA . LEU A 1 99 ? -1.703 -5.719 -13.312 1 98.31 99 LEU A CA 1
ATOM 813 C C . LEU A 1 99 ? -3.062 -5.738 -14 1 98.31 99 LEU A C 1
ATOM 815 O O . LEU A 1 99 ? -3.881 -4.836 -13.797 1 98.31 99 LEU A O 1
ATOM 819 N N . PRO A 1 100 ? -3.283 -6.781 -14.766 1 98.19 100 PRO A N 1
ATOM 820 C CA . PRO A 1 100 ? -4.582 -6.895 -15.438 1 98.19 100 PRO A CA 1
ATOM 821 C C . PRO A 1 100 ? -5.668 -7.461 -14.523 1 98.19 100 PRO A C 1
ATOM 823 O O . PRO A 1 100 ? -6.848 -7.441 -14.875 1 98.19 100 PRO A O 1
ATOM 826 N N . THR A 1 101 ? -5.32 -7.984 -13.352 1 98.12 101 THR A N 1
ATOM 827 C CA . THR A 1 101 ? -6.242 -8.539 -12.367 1 98.12 101 THR A CA 1
ATOM 828 C C . THR A 1 101 ? -5.688 -8.375 -10.953 1 98.12 101 THR A C 1
ATOM 830 O O . THR A 1 101 ? -4.469 -8.359 -10.758 1 98.12 101 THR A O 1
ATOM 833 N N . LYS A 1 102 ? -6.605 -8.297 -10.023 1 97.75 102 LYS A N 1
ATOM 834 C CA . LYS A 1 102 ? -6.168 -8.344 -8.633 1 97.75 102 LYS A CA 1
ATOM 835 C C . LYS A 1 102 ? -5.652 -9.727 -8.258 1 97.75 102 LYS A C 1
ATOM 837 O O . LYS A 1 102 ? -6.047 -10.727 -8.867 1 97.75 102 LYS A O 1
ATOM 842 N N . LEU A 1 103 ? -4.773 -9.758 -7.266 1 97.94 103 LEU A N 1
ATOM 843 C CA . LEU A 1 103 ? -4.395 -11.031 -6.668 1 97.94 103 LEU A CA 1
ATOM 844 C C . LEU A 1 103 ? -5.496 -11.555 -5.754 1 97.94 103 LEU A C 1
ATOM 846 O O . LEU A 1 103 ? -5.961 -10.844 -4.863 1 97.94 103 LEU A O 1
ATOM 850 N N . THR A 1 104 ? -5.984 -12.695 -5.977 1 94.12 104 THR A N 1
ATOM 851 C CA . THR A 1 104 ? -7.195 -13.172 -5.312 1 94.12 104 THR A CA 1
ATOM 852 C C . THR A 1 104 ? -6.852 -14.227 -4.262 1 94.12 104 THR A C 1
ATOM 854 O O . THR A 1 104 ? -7.172 -14.062 -3.084 1 94.12 104 THR A O 1
ATOM 857 N N . HIS A 1 105 ? -6.262 -15.344 -4.66 1 87 105 HIS A N 1
ATOM 858 C CA . HIS A 1 105 ? -5.914 -16.469 -3.787 1 87 105 HIS A CA 1
ATOM 859 C C . HIS A 1 105 ? -4.461 -16.875 -3.986 1 87 105 HIS A C 1
ATOM 861 O O . HIS A 1 105 ? -3.93 -16.797 -5.094 1 87 105 HIS A O 1
ATOM 867 N N . PHE A 1 106 ? -3.938 -17.188 -2.766 1 84.62 106 PHE A N 1
ATOM 868 C CA . PHE A 1 106 ? -2.59 -17.719 -2.916 1 84.62 106 PHE A CA 1
ATOM 869 C C . PHE A 1 106 ? -2.594 -19.234 -2.807 1 84.62 106 PHE A C 1
ATOM 871 O O . PHE A 1 106 ? -3.479 -19.812 -2.174 1 84.62 106 PHE A O 1
ATOM 878 N N . LEU A 1 107 ? -1.712 -19.797 -3.525 1 80.06 107 LEU A N 1
ATOM 879 C CA . LEU A 1 107 ? -1.54 -21.234 -3.391 1 80.06 107 LEU A CA 1
ATOM 880 C C . LEU A 1 107 ? -0.674 -21.562 -2.182 1 80.06 107 LEU A C 1
ATOM 882 O O . LEU A 1 107 ? 0.31 -20.875 -1.907 1 80.06 107 LEU A O 1
ATOM 886 N N . VAL A 1 108 ? -1.19 -22.281 -1.22 1 66.94 108 VAL A N 1
ATOM 887 C CA . VAL A 1 108 ? -0.468 -22.656 -0.009 1 66.94 108 VAL A CA 1
ATOM 888 C C . VAL A 1 108 ? 0.459 -23.844 -0.306 1 66.94 108 VAL A C 1
ATOM 890 O O . VAL A 1 108 ? 0.097 -24.75 -1.057 1 66.94 108 VAL A O 1
ATOM 893 N N . HIS A 1 109 ? 1.76 -23.438 0.061 1 63.06 109 HIS A N 1
ATOM 894 C CA . HIS A 1 109 ? 2.75 -24.5 -0.015 1 63.06 109 HIS A CA 1
ATOM 895 C C . HIS A 1 109 ? 2.266 -25.766 0.708 1 63.06 109 HIS A C 1
ATOM 897 O O . HIS A 1 109 ? 1.743 -25.672 1.822 1 63.06 109 HIS A O 1
ATOM 903 N N . ARG A 1 110 ? 1.751 -26.719 0.049 1 55.53 110 ARG A N 1
ATOM 904 C CA . ARG A 1 110 ? 1.574 -27.969 0.765 1 55.53 110 ARG A CA 1
ATOM 905 C C . ARG A 1 110 ? 2.918 -28.641 1.031 1 55.53 110 ARG A C 1
ATOM 907 O O . ARG A 1 110 ? 3.705 -28.859 0.107 1 55.53 110 ARG A O 1
ATOM 914 N N . PRO A 1 111 ? 3.332 -28.453 2.334 1 50.41 111 PRO A N 1
ATOM 915 C CA . PRO A 1 111 ? 4.574 -29.188 2.607 1 50.41 111 PRO A CA 1
ATOM 916 C C . PRO A 1 111 ? 4.664 -30.516 1.85 1 50.41 111 PRO A C 1
ATOM 918 O O . PRO A 1 111 ? 3.646 -31.172 1.631 1 50.41 111 PRO A O 1
ATOM 921 N N . ARG A 1 112 ? 5.664 -30.578 0.875 1 47 112 ARG A N 1
ATOM 922 C CA . ARG A 1 112 ? 5.914 -31.906 0.292 1 47 112 ARG A CA 1
ATOM 923 C C . ARG A 1 112 ? 5.828 -33 1.351 1 47 112 ARG A C 1
ATOM 925 O O . ARG A 1 112 ? 6.449 -32.875 2.412 1 47 112 ARG A O 1
ATOM 932 N N . SER A 1 113 ? 4.695 -33.625 1.495 1 41.72 113 SER A N 1
ATOM 933 C CA . SER A 1 113 ? 4.711 -34.812 2.326 1 41.72 113 SER A CA 1
ATOM 934 C C . SER A 1 113 ? 6 -35.625 2.135 1 41.72 113 SER A C 1
ATOM 936 O O . SER A 1 113 ? 6.484 -35.75 1.011 1 41.72 113 SER A O 1
ATOM 938 N N . ASN A 1 114 ? 6.922 -35.625 3.09 1 43.97 114 ASN A N 1
ATOM 939 C CA . ASN A 1 114 ? 7.961 -36.656 3.098 1 43.97 114 ASN A CA 1
ATOM 940 C C . ASN A 1 114 ? 7.438 -37.969 2.574 1 43.97 114 ASN A C 1
ATOM 942 O O . ASN A 1 114 ? 6.539 -38.562 3.174 1 43.97 114 ASN A O 1
ATOM 946 N N . GLY A 1 115 ? 7.141 -38.219 1.408 1 37.91 115 GLY A N 1
ATOM 947 C CA . GLY A 1 115 ? 6.887 -39.562 0.925 1 37.91 115 GLY A CA 1
ATOM 948 C C . GLY A 1 115 ? 7.738 -40.625 1.616 1 37.91 115 GLY A C 1
ATOM 949 O O . GLY A 1 115 ? 8.969 -40.562 1.571 1 37.91 115 GLY A O 1
ATOM 950 N N . GLN A 1 116 ? 7.301 -41.312 2.732 1 39.25 116 GLN A N 1
ATOM 951 C CA . GLN A 1 116 ? 7.809 -42.562 3.242 1 39.25 116 GLN A CA 1
ATOM 952 C C . GLN A 1 116 ? 8.086 -43.562 2.104 1 39.25 116 GLN A C 1
ATOM 954 O O . GLN A 1 116 ? 7.305 -43.656 1.158 1 39.25 116 GLN A O 1
ATOM 959 N N . VAL A 1 117 ? 9.344 -43.75 1.657 1 41.53 117 VAL A N 1
ATOM 960 C CA . VAL A 1 117 ? 9.875 -44.875 0.894 1 41.53 117 VAL A CA 1
ATOM 961 C C . VAL A 1 117 ? 9.055 -46.125 1.183 1 41.53 117 VAL A C 1
ATOM 963 O O . VAL A 1 117 ? 9.008 -46.594 2.322 1 41.53 117 VAL A O 1
ATOM 966 N N . GLU A 1 118 ? 8.016 -46.5 0.432 1 30.55 118 GLU A N 1
ATOM 967 C CA . GLU A 1 118 ? 7.695 -47.906 0.464 1 30.55 118 GLU A CA 1
ATOM 968 C C . GLU A 1 118 ? 8.82 -48.75 -0.142 1 30.55 118 GLU A C 1
ATOM 970 O O . GLU A 1 118 ? 9.469 -48.312 -1.098 1 30.55 118 GLU A O 1
ATOM 975 N N . MET B 1 1 ? -13.906 -0.25 22.172 1 40.09 1 MET B N 1
ATOM 976 C CA . MET B 1 1 ? -13.789 0.19 20.781 1 40.09 1 MET B CA 1
ATOM 977 C C . MET B 1 1 ? -12.477 -0.296 20.172 1 40.09 1 MET B C 1
ATOM 979 O O . MET B 1 1 ? -11.398 -0.045 20.703 1 40.09 1 MET B O 1
ATOM 983 N N . GLU B 1 2 ? -12.516 -1.354 19.562 1 52.78 2 GLU B N 1
ATOM 984 C CA . GLU B 1 2 ? -11.25 -1.909 19.094 1 52.78 2 GLU B CA 1
ATOM 985 C C . GLU B 1 2 ? -10.477 -0.888 18.266 1 52.78 2 GLU B C 1
ATOM 987 O O . GLU B 1 2 ? -10.984 -0.372 17.266 1 52.78 2 GLU B O 1
ATOM 992 N N . PHE B 1 3 ? -9.625 -0.185 18.859 1 66.69 3 PHE B N 1
ATOM 993 C CA . PHE B 1 3 ? -8.836 0.845 18.203 1 66.69 3 PHE B CA 1
ATOM 994 C C . PHE B 1 3 ? -8 0.248 17.078 1 66.69 3 PHE B C 1
ATOM 996 O O . PHE B 1 3 ? -7.395 -0.813 17.234 1 66.69 3 PHE B O 1
ATOM 1003 N N . GLY B 1 4 ? -8.273 0.721 15.922 1 81.25 4 GLY B N 1
ATOM 1004 C CA . GLY B 1 4 ? -7.477 0.297 14.789 1 81.25 4 GLY B CA 1
ATOM 1005 C C . GLY B 1 4 ? -5.988 0.519 14.984 1 81.25 4 GLY B C 1
ATOM 1006 O O . GLY B 1 4 ? -5.582 1.256 15.891 1 81.25 4 GLY B O 1
ATOM 1007 N N . VAL B 1 5 ? -5.117 -0.114 14.344 1 88.25 5 VAL B N 1
ATOM 1008 C CA . VAL B 1 5 ? -3.662 -0.087 14.43 1 88.25 5 VAL B CA 1
ATOM 1009 C C . VAL B 1 5 ? -3.166 1.356 14.359 1 88.25 5 VAL B C 1
ATOM 1011 O O . VAL B 1 5 ? -2.076 1.669 14.844 1 88.25 5 VAL B O 1
ATOM 1014 N N . HIS B 1 6 ? -4.008 2.248 13.875 1 91.5 6 HIS B N 1
ATOM 1015 C CA . HIS B 1 6 ? -3.604 3.639 13.711 1 91.5 6 HIS B CA 1
ATOM 1016 C C . HIS B 1 6 ? -3.631 4.383 15.039 1 91.5 6 HIS B C 1
ATOM 1018 O O . HIS B 1 6 ? -3.014 5.438 15.18 1 91.5 6 HIS B O 1
ATOM 1024 N N . ALA B 1 7 ? -4.305 3.832 16 1 90.38 7 ALA B N 1
ATOM 1025 C CA . ALA B 1 7 ? -4.562 4.551 17.25 1 90.38 7 ALA B CA 1
ATOM 1026 C C . ALA B 1 7 ? -3.271 4.777 18.031 1 90.38 7 ALA B C 1
ATOM 1028 O O . ALA B 1 7 ? -3.193 5.68 18.859 1 90.38 7 ALA B O 1
ATOM 1029 N N . ILE B 1 8 ? -2.266 3.975 17.719 1 90.44 8 ILE B N 1
ATOM 1030 C CA . ILE B 1 8 ? -1.028 4.102 18.484 1 90.44 8 ILE B CA 1
ATOM 1031 C C . ILE B 1 8 ? 0.038 4.781 17.625 1 90.44 8 ILE B C 1
ATOM 1033 O O . ILE B 1 8 ? 1.212 4.82 18 1 90.44 8 ILE B O 1
ATOM 1037 N N . GLN B 1 9 ? -0.33 5.223 16.5 1 92.75 9 GLN B N 1
ATOM 1038 C CA . GLN B 1 9 ? 0.63 5.867 15.602 1 92.75 9 GLN B CA 1
ATOM 1039 C C . GLN B 1 9 ? 0.846 7.328 15.992 1 92.75 9 GLN B C 1
ATOM 1041 O O . GLN B 1 9 ? -0.094 8.016 16.391 1 92.75 9 GLN B O 1
ATOM 1046 N N . PRO B 1 10 ? 2.047 7.828 15.836 1 93.75 10 PRO B N 1
ATOM 1047 C CA . PRO B 1 10 ? 2.359 9.195 16.25 1 93.75 10 PRO B CA 1
ATOM 1048 C C . PRO B 1 10 ? 1.701 10.25 15.375 1 93.75 10 PRO B C 1
ATOM 1050 O O . PRO B 1 10 ? 1.543 11.406 15.789 1 93.75 10 PRO B O 1
ATOM 1053 N N . TRP B 1 11 ? 1.32 9.828 14.18 1 96.25 11 TRP B N 1
ATOM 1054 C CA . TRP B 1 11 ? 0.757 10.797 13.25 1 96.25 11 TRP B CA 1
ATOM 1055 C C . TRP B 1 11 ? -0.756 10.898 13.406 1 96.25 11 TRP B C 1
ATOM 1057 O O . TRP B 1 11 ? -1.41 11.688 12.727 1 96.25 11 TRP B O 1
ATOM 1067 N N . PHE B 1 12 ? -1.308 10.133 14.336 1 96.25 12 PHE B N 1
ATOM 1068 C CA . PHE B 1 12 ? -2.762 10.078 14.438 1 96.25 12 PHE B CA 1
ATOM 1069 C C . PHE B 1 12 ? -3.258 10.93 15.602 1 96.25 12 PHE B C 1
ATOM 1071 O O . PHE B 1 12 ? -2.775 10.797 16.719 1 96.25 12 PHE B O 1
ATOM 1078 N N . TYR B 1 13 ? -4.312 11.734 15.312 1 94.56 13 TYR B N 1
ATOM 1079 C CA . TYR B 1 13 ? -4.918 12.602 16.328 1 94.56 13 TYR B CA 1
ATOM 1080 C C . TYR B 1 13 ? -6.414 12.336 16.438 1 94.56 13 TYR B C 1
ATOM 1082 O O . TYR B 1 13 ? -7.188 12.68 15.539 1 94.56 13 TYR B O 1
ATOM 1090 N N . SER B 1 14 ? -6.711 11.812 17.547 1 92 14 SER B N 1
ATOM 1091 C CA . SER B 1 14 ? -8.133 11.602 17.812 1 92 14 SER B CA 1
ATOM 1092 C C . SER B 1 14 ? -8.797 12.867 18.328 1 92 14 SER B C 1
ATOM 1094 O O . SER B 1 14 ? -8.305 13.484 19.281 1 92 14 SER B O 1
ATOM 1096 N N . GLY B 1 15 ? -9.727 13.375 17.703 1 89.06 15 GLY B N 1
ATOM 1097 C CA . GLY B 1 15 ? -10.516 14.477 18.219 1 89.06 15 GLY B CA 1
ATOM 1098 C C . GLY B 1 15 ? -10 15.836 17.781 1 89.06 15 GLY B C 1
ATOM 1099 O O . GLY B 1 15 ? -10.539 16.875 18.188 1 89.06 15 GLY B O 1
ATOM 1100 N N . MET B 1 16 ? -9 15.836 17 1 94.25 16 MET B N 1
ATOM 1101 C CA . MET B 1 16 ? -8.438 17.109 16.547 1 94.25 16 MET B CA 1
ATOM 1102 C C . MET B 1 16 ? -9.328 17.75 15.477 1 94.25 16 MET B C 1
ATOM 1104 O O . MET B 1 16 ? -9.758 17.062 14.539 1 94.25 16 MET B O 1
ATOM 1108 N N . SER B 1 17 ? -9.555 19.047 15.633 1 96.31 17 SER B N 1
ATOM 1109 C CA . SER B 1 17 ? -10.367 19.766 14.648 1 96.31 17 SER B CA 1
ATOM 1110 C C . SER B 1 17 ? -9.531 20.188 13.445 1 96.31 17 SER B C 1
ATOM 1112 O O . SER B 1 17 ? -8.305 20.203 13.508 1 96.31 17 SER B O 1
ATOM 1114 N N . ARG B 1 18 ? -10.273 20.625 12.406 1 97.19 18 ARG B N 1
ATOM 1115 C CA . ARG B 1 18 ? -9.617 21.172 11.227 1 97.19 18 ARG B CA 1
ATOM 1116 C C . ARG B 1 18 ? -8.758 22.375 11.586 1 97.19 18 ARG B C 1
ATOM 1118 O O . ARG B 1 18 ? -7.617 22.484 11.125 1 97.19 18 ARG B O 1
ATOM 1125 N N . ASP B 1 19 ? -9.305 23.203 12.469 1 97.81 19 ASP B N 1
ATOM 1126 C CA . ASP B 1 19 ? -8.594 24.422 12.844 1 97.81 19 ASP B CA 1
ATOM 1127 C C . ASP B 1 19 ? -7.332 24.109 13.633 1 97.81 19 ASP B C 1
ATOM 1129 O O . ASP B 1 19 ? -6.289 24.734 13.43 1 97.81 19 ASP B O 1
ATOM 1133 N N . GLU B 1 20 ? -7.441 23.188 14.555 1 96.56 20 GLU B N 1
ATOM 1134 C CA . GLU B 1 20 ? -6.27 22.766 15.32 1 96.56 20 GLU B CA 1
ATOM 1135 C C . GLU B 1 20 ? -5.195 22.172 14.406 1 96.56 20 GLU B C 1
ATOM 1137 O O . GLU B 1 20 ? -4.012 22.484 14.555 1 96.56 20 GLU B O 1
ATOM 1142 N N . ALA B 1 21 ? -5.598 21.344 13.484 1 97.25 21 ALA B N 1
ATOM 1143 C CA . ALA B 1 21 ? -4.664 20.766 12.523 1 97.25 21 ALA B CA 1
ATOM 1144 C C . ALA B 1 21 ? -3.99 21.844 11.688 1 97.25 21 ALA B C 1
ATOM 1146 O O . ALA B 1 21 ? -2.773 21.828 11.492 1 97.25 21 ALA B O 1
ATOM 1147 N N . THR B 1 22 ? -4.789 22.75 11.195 1 97.75 22 THR B N 1
ATOM 1148 C CA . THR B 1 22 ? -4.285 23.875 10.406 1 97.75 22 THR B CA 1
ATOM 1149 C C . THR B 1 22 ? -3.25 24.672 11.195 1 97.75 22 THR B C 1
ATOM 1151 O O . THR B 1 22 ? -2.182 25 10.68 1 97.75 22 THR B O 1
ATOM 1154 N N . HIS B 1 23 ? -3.572 24.938 12.43 1 97 23 HIS B N 1
ATOM 1155 C CA . HIS B 1 23 ? -2.664 25.688 13.289 1 97 23 HIS B CA 1
ATOM 1156 C C . HIS B 1 23 ? -1.344 24.938 13.477 1 97 23 HIS B C 1
ATOM 1158 O O . HIS B 1 23 ? -0.271 25.531 13.289 1 97 23 HIS B O 1
ATOM 1164 N N . LEU B 1 24 ? -1.424 23.703 13.797 1 95.81 24 LEU B N 1
ATOM 1165 C CA . LEU B 1 24 ? -0.24 22.891 14.047 1 95.81 24 LEU B CA 1
ATOM 1166 C C . LEU B 1 24 ? 0.641 22.797 12.805 1 95.81 24 LEU B C 1
ATOM 1168 O O . LEU B 1 24 ? 1.858 22.984 12.891 1 95.81 24 LEU B O 1
ATOM 1172 N N . LEU B 1 25 ? 0.095 22.609 11.656 1 96.81 25 LEU B N 1
ATOM 1173 C CA . LEU B 1 25 ? 0.842 22.453 10.414 1 96.81 25 LEU B CA 1
ATOM 1174 C C . LEU B 1 25 ? 1.419 23.781 9.945 1 96.81 25 LEU B C 1
ATOM 1176 O O . LEU B 1 25 ? 2.498 23.828 9.352 1 96.81 25 LEU B O 1
ATOM 1180 N N . THR B 1 26 ? 0.639 24.828 10.172 1 96.5 26 THR B N 1
ATOM 1181 C CA . THR B 1 26 ? 1.167 26.156 9.852 1 96.5 26 THR B CA 1
ATOM 1182 C C . THR B 1 26 ? 2.412 26.453 10.688 1 96.5 26 THR B C 1
ATOM 1184 O O . THR B 1 26 ? 3.385 27.016 10.172 1 96.5 26 THR B O 1
ATOM 1187 N N . LYS B 1 27 ? 2.402 25.984 11.883 1 94.94 27 LYS B N 1
ATOM 1188 C CA . LYS B 1 27 ? 3.479 26.297 12.82 1 94.94 27 LYS B CA 1
ATOM 1189 C C . LYS B 1 27 ? 4.688 25.391 12.578 1 94.94 27 LYS B C 1
ATOM 1191 O O . LYS B 1 27 ? 5.832 25.859 12.633 1 94.94 27 LYS B O 1
ATOM 1196 N N . TYR B 1 28 ? 4.438 24.141 12.258 1 93.81 28 TYR B N 1
ATOM 1197 C CA . TYR B 1 28 ? 5.539 23.188 12.297 1 93.81 28 TYR B CA 1
ATOM 1198 C C . TYR B 1 28 ? 5.746 22.547 10.93 1 93.81 28 TYR B C 1
ATOM 1200 O O . TYR B 1 28 ? 6.715 21.812 10.719 1 93.81 28 TYR B O 1
ATOM 1208 N N . GLY B 1 29 ? 4.812 22.75 10 1 93.62 29 GLY B N 1
ATOM 1209 C CA . GLY B 1 29 ? 4.945 22.219 8.656 1 93.62 29 GLY B CA 1
ATOM 1210 C C . GLY B 1 29 ? 5.84 23.047 7.762 1 93.62 29 GLY B C 1
ATOM 1211 O O . GLY B 1 29 ? 5.352 23.891 6.992 1 93.62 29 GLY B O 1
ATOM 1212 N N . THR B 1 30 ? 7.098 22.703 7.734 1 92.19 30 THR B N 1
ATOM 1213 C CA . THR B 1 30 ? 8.078 23.578 7.113 1 92.19 30 THR B CA 1
ATOM 1214 C C . THR B 1 30 ? 8.398 23.125 5.691 1 92.19 30 THR B C 1
ATOM 1216 O O . THR B 1 30 ? 9.039 23.859 4.934 1 92.19 30 THR B O 1
ATOM 1219 N N . VAL B 1 31 ? 8.078 21.953 5.355 1 95.94 31 VAL B N 1
ATOM 1220 C CA . VAL B 1 31 ? 8.352 21.453 4.012 1 95.94 31 VAL B CA 1
ATOM 1221 C C . VAL B 1 31 ? 7.113 20.734 3.471 1 95.94 31 VAL B C 1
ATOM 1223 O O . VAL B 1 31 ? 6.219 20.359 4.234 1 95.94 31 VAL B O 1
ATOM 1226 N N . ASP B 1 32 ? 7.055 20.547 2.143 1 97.81 32 ASP B N 1
ATOM 1227 C CA . ASP B 1 32 ? 5.957 19.812 1.514 1 97.81 32 ASP B CA 1
ATOM 1228 C C . ASP B 1 32 ? 5.855 18.391 2.064 1 97.81 32 ASP B C 1
ATOM 1230 O O . ASP B 1 32 ? 6.871 17.719 2.25 1 97.81 32 ASP B O 1
ATOM 1234 N N . GLY B 1 33 ? 4.602 18.031 2.389 1 98 33 GLY B N 1
ATOM 1235 C CA . GLY B 1 33 ? 4.375 16.641 2.74 1 98 33 GLY B CA 1
ATOM 1236 C C . GLY B 1 33 ? 4.273 16.406 4.234 1 98 33 GLY B C 1
ATOM 1237 O O . GLY B 1 33 ? 3.908 15.32 4.676 1 98 33 GLY B O 1
ATOM 1238 N N . VAL B 1 34 ? 4.648 17.422 5.051 1 98.06 34 VAL B N 1
ATOM 1239 C CA . VAL B 1 34 ? 4.375 17.281 6.477 1 98.06 34 VAL B CA 1
ATOM 1240 C C . VAL B 1 34 ? 2.879 17.047 6.699 1 98.06 34 VAL B C 1
ATOM 1242 O O . VAL B 1 34 ? 2.047 17.719 6.082 1 98.06 34 VAL B O 1
ATOM 1245 N N . PHE B 1 35 ? 2.584 16.016 7.617 1 98.12 35 PHE B N 1
ATOM 1246 C CA . PHE B 1 35 ? 1.177 15.633 7.625 1 98.12 35 PHE B CA 1
ATOM 1247 C C . PHE B 1 35 ? 0.752 15.156 9.008 1 98.12 35 PHE B C 1
ATOM 1249 O O . PHE B 1 35 ? 1.593 14.969 9.891 1 98.12 35 PHE B O 1
ATOM 1256 N N . LEU B 1 36 ? -0.477 15 9.219 1 97.25 36 LEU B N 1
ATOM 1257 C CA . LEU B 1 36 ? -1.143 14.273 10.297 1 97.25 36 LEU B CA 1
ATOM 1258 C C . LEU B 1 36 ? -2.461 13.68 9.812 1 97.25 36 LEU B C 1
ATOM 1260 O O . LEU B 1 36 ? -2.947 14.023 8.734 1 97.25 36 LEU B O 1
ATOM 1264 N N . VAL B 1 37 ? -2.939 12.672 10.531 1 97.38 37 VAL B N 1
ATOM 1265 C CA . VAL B 1 37 ? -4.266 12.102 10.305 1 97.38 37 VAL B CA 1
ATOM 1266 C C . VAL B 1 37 ? -5.133 12.32 11.547 1 97.38 37 VAL B C 1
ATOM 1268 O O . VAL B 1 37 ? -4.68 12.117 12.672 1 97.38 37 VAL B O 1
ATOM 1271 N N . ARG B 1 38 ? -6.32 12.773 11.203 1 96.19 38 ARG B N 1
ATOM 1272 C CA . ARG B 1 38 ? -7.234 13.047 12.305 1 96.19 38 ARG B CA 1
ATOM 1273 C C . ARG B 1 38 ? -8.594 12.391 12.07 1 96.19 38 ARG B C 1
ATOM 1275 O O . ARG B 1 38 ? -8.977 12.141 10.922 1 96.19 38 ARG B O 1
ATOM 1282 N N . GLU B 1 39 ? -9.266 12.109 13.195 1 94.75 39 GLU B N 1
ATOM 1283 C CA . GLU B 1 39 ? -10.641 11.633 13.086 1 94.75 39 GLU B CA 1
ATOM 1284 C C . GLU B 1 39 ? -11.578 12.734 12.609 1 94.75 39 GLU B C 1
ATOM 1286 O O . GLU B 1 39 ? -11.469 13.883 13.055 1 94.75 39 GLU B O 1
ATOM 1291 N N . SER B 1 40 ? -12.461 12.352 11.703 1 94.19 40 SER B N 1
ATOM 1292 C CA . SER B 1 40 ? -13.414 13.336 11.211 1 94.19 40 SER B CA 1
ATOM 1293 C C . SER B 1 40 ? -14.43 13.711 12.289 1 94.19 40 SER B C 1
ATOM 1295 O O . SER B 1 40 ? -15.031 12.828 12.914 1 94.19 40 SER B O 1
ATOM 1297 N N . ARG B 1 41 ? -14.578 14.891 12.508 1 90.38 41 ARG B N 1
ATOM 1298 C CA . ARG B 1 41 ? -15.555 15.359 13.477 1 90.38 41 ARG B CA 1
ATOM 1299 C C . ARG B 1 41 ? -16.953 15.43 12.867 1 90.38 41 ARG B C 1
ATOM 1301 O O . ARG B 1 41 ? -17.953 15.281 13.57 1 90.38 41 ARG B O 1
ATOM 1308 N N . ARG B 1 42 ? -16.953 15.641 11.578 1 89.75 42 ARG B N 1
ATOM 1309 C CA . ARG B 1 42 ? -18.219 15.766 10.867 1 89.75 42 ARG B CA 1
ATOM 1310 C C . ARG B 1 42 ? -18.797 14.398 10.531 1 89.75 42 ARG B C 1
ATOM 1312 O O . ARG B 1 42 ? -20.016 14.195 10.609 1 89.75 42 ARG B O 1
ATOM 1319 N N . ASN B 1 43 ? -17.969 13.438 10.164 1 88.5 43 ASN B N 1
ATOM 1320 C CA . ASN B 1 43 ? -18.359 12.078 9.797 1 88.5 43 ASN B CA 1
ATOM 1321 C C . ASN B 1 43 ? -17.719 11.047 10.719 1 88.5 43 ASN B C 1
ATOM 1323 O O . ASN B 1 43 ? -16.625 10.555 10.438 1 88.5 43 ASN B O 1
ATOM 1327 N N . PRO B 1 44 ? -18.422 10.641 11.758 1 80.94 44 PRO B N 1
ATOM 1328 C CA . PRO B 1 44 ? -17.828 9.656 12.664 1 80.94 44 PRO B CA 1
ATOM 1329 C C . PRO B 1 44 ? -17.438 8.359 11.961 1 80.94 44 PRO B C 1
ATOM 1331 O O . PRO B 1 44 ? -18.203 7.863 11.117 1 80.94 44 PRO B O 1
ATOM 1334 N N . GLY B 1 45 ? -16.266 7.84 12.203 1 82.94 45 GLY B N 1
ATOM 1335 C CA . GLY B 1 45 ? -15.781 6.617 11.586 1 82.94 45 GLY B CA 1
ATOM 1336 C C . GLY B 1 45 ? -14.922 6.867 10.359 1 82.94 45 GLY B C 1
ATOM 1337 O O . GLY B 1 45 ? -14.344 5.934 9.797 1 82.94 45 GLY B O 1
ATOM 1338 N N . SER B 1 46 ? -14.914 8.133 9.977 1 92.88 46 SER B N 1
ATOM 1339 C CA . SER B 1 46 ? -14.039 8.523 8.867 1 92.88 46 SER B CA 1
ATOM 1340 C C . SER B 1 46 ? -12.844 9.32 9.367 1 92.88 46 SER B C 1
ATOM 1342 O O . SER B 1 46 ? -12.695 9.555 10.57 1 92.88 46 SER B O 1
ATOM 1344 N N . PHE B 1 47 ? -11.938 9.562 8.461 1 97.12 47 PHE B N 1
ATOM 1345 C CA . PHE B 1 47 ? -10.688 10.227 8.812 1 97.12 47 PHE B CA 1
ATOM 1346 C C . PHE B 1 47 ? -10.328 11.297 7.797 1 97.12 47 PHE B C 1
ATOM 1348 O O . PHE B 1 47 ? -10.922 11.359 6.719 1 97.12 47 PHE B O 1
ATOM 1355 N N . VAL B 1 48 ? -9.445 12.164 8.25 1 98.12 48 VAL B N 1
ATOM 1356 C CA . VAL B 1 48 ? -8.992 13.242 7.379 1 98.12 48 VAL B CA 1
ATOM 1357 C C . VAL B 1 48 ? -7.465 13.273 7.359 1 98.12 48 VAL B C 1
ATOM 1359 O O . VAL B 1 48 ? -6.82 13.195 8.414 1 98.12 48 VAL B O 1
ATOM 1362 N N . LEU B 1 49 ? -6.91 13.289 6.184 1 98.25 49 LEU B N 1
ATOM 1363 C CA . LEU B 1 49 ? -5.496 13.578 6 1 98.25 49 LEU B CA 1
ATOM 1364 C C . LEU B 1 49 ? -5.266 15.078 5.852 1 98.25 49 LEU B C 1
ATOM 1366 O O . LEU B 1 49 ? -5.809 15.711 4.941 1 98.25 49 LEU B O 1
ATOM 1370 N N . SER B 1 50 ? -4.496 15.641 6.734 1 98.25 50 SER B N 1
ATOM 1371 C CA . SER B 1 50 ? -4.078 17.031 6.625 1 98.25 50 SER B CA 1
ATOM 1372 C C . SER B 1 50 ? -2.586 17.141 6.332 1 98.25 50 SER B C 1
ATOM 1374 O O . SER B 1 50 ? -1.768 16.531 7.02 1 98.25 50 SER B O 1
ATOM 1376 N N . TYR B 1 51 ? -2.256 17.953 5.293 1 98.44 51 TYR B N 1
ATOM 1377 C CA . TYR B 1 51 ? -0.845 18 4.93 1 98.44 51 TYR B CA 1
ATOM 1378 C C . TYR B 1 51 ? -0.485 19.344 4.312 1 98.44 51 TYR B C 1
ATOM 1380 O O . TYR B 1 51 ? -1.368 20.109 3.91 1 98.44 51 TYR B O 1
ATOM 1388 N N . VAL B 1 52 ? 0.811 19.578 4.266 1 98.5 52 VAL B N 1
ATOM 1389 C CA . VAL B 1 52 ? 1.332 20.812 3.717 1 98.5 52 VAL B CA 1
ATOM 1390 C C . VAL B 1 52 ? 1.764 20.609 2.268 1 98.5 52 VAL B C 1
ATOM 1392 O O . VAL B 1 52 ? 2.422 19.609 1.95 1 98.5 52 VAL B O 1
ATOM 1395 N N . TYR B 1 53 ? 1.414 21.5 1.38 1 98.62 53 TYR B N 1
ATOM 1396 C CA . TYR B 1 53 ? 1.91 21.547 0.009 1 98.62 53 TYR B CA 1
ATOM 1397 C C . TYR B 1 53 ? 1.921 22.984 -0.516 1 98.62 53 TYR B C 1
ATOM 1399 O O . TYR B 1 53 ? 0.906 23.688 -0.456 1 98.62 53 TYR B O 1
ATOM 1407 N N . LYS B 1 54 ? 3.037 23.391 -1.007 1 98 54 LYS B N 1
ATOM 1408 C CA . LYS B 1 54 ? 3.248 24.734 -1.532 1 98 54 LYS B CA 1
ATOM 1409 C C . LYS B 1 54 ? 2.795 25.781 -0.531 1 98 54 LYS B C 1
ATOM 1411 O O . LYS B 1 54 ? 2.07 26.719 -0.89 1 98 54 LYS B O 1
ATOM 1416 N N . ASN B 1 55 ? 3.055 25.531 0.695 1 96.38 55 ASN B N 1
ATOM 1417 C CA . ASN B 1 55 ? 2.846 26.453 1.802 1 96.38 55 ASN B CA 1
ATOM 1418 C C . ASN B 1 55 ? 1.361 26.641 2.107 1 96.38 55 ASN B C 1
ATOM 1420 O O . ASN B 1 55 ? 0.963 27.641 2.695 1 96.38 55 ASN B O 1
ATOM 1424 N N . LYS B 1 56 ? 0.595 25.703 1.674 1 98.19 56 LYS B N 1
ATOM 1425 C CA . LYS B 1 56 ? -0.825 25.656 2.01 1 98.19 56 LYS B CA 1
ATOM 1426 C C . LYS B 1 56 ? -1.185 24.359 2.711 1 98.19 56 LYS B C 1
ATOM 1428 O O . LYS B 1 56 ? -0.525 23.328 2.51 1 98.19 56 LYS B O 1
ATOM 1433 N N . ILE B 1 57 ? -2.227 24.484 3.568 1 98.56 57 ILE B N 1
ATOM 1434 C CA . ILE B 1 57 ? -2.709 23.281 4.258 1 98.56 57 ILE B CA 1
ATOM 1435 C C . ILE B 1 57 ? -3.861 22.672 3.471 1 98.56 57 ILE B C 1
ATOM 1437 O O . ILE B 1 57 ? -4.844 23.344 3.162 1 98.56 57 ILE B O 1
ATOM 1441 N N . HIS B 1 58 ? -3.676 21.453 3.168 1 98.56 58 HIS B N 1
ATOM 1442 C CA . HIS B 1 58 ? -4.715 20.688 2.475 1 98.56 58 HIS B CA 1
ATOM 1443 C C . HIS B 1 58 ? -5.348 19.656 3.393 1 98.56 58 HIS B C 1
ATOM 1445 O O . HIS B 1 58 ? -4.652 19.016 4.188 1 98.56 58 HIS B O 1
ATOM 1451 N N . HIS B 1 59 ? -6.672 19.531 3.297 1 98.31 59 HIS B N 1
ATOM 1452 C CA . HIS B 1 59 ? -7.426 18.516 4.027 1 98.31 59 HIS B CA 1
ATOM 1453 C C . HIS B 1 59 ? -8.156 17.578 3.07 1 98.31 59 HIS B C 1
ATOM 1455 O O . HIS B 1 59 ? -8.992 18.016 2.277 1 98.31 59 HIS B O 1
ATOM 1461 N N . CYS B 1 60 ? -7.758 16.312 3.182 1 98 60 CYS B N 1
ATOM 1462 C CA . CYS B 1 60 ? -8.367 15.305 2.312 1 98 60 CYS B CA 1
ATOM 1463 C C . CYS B 1 60 ? -9.125 14.266 3.129 1 98 60 CYS B C 1
ATOM 1465 O O . CYS B 1 60 ? -8.539 13.586 3.973 1 98 60 CYS B O 1
ATOM 1467 N N . GLN B 1 61 ? -10.383 14.164 2.771 1 97.38 61 GLN B N 1
ATOM 1468 C CA . GLN B 1 61 ? -11.18 13.141 3.441 1 97.38 61 GLN B CA 1
ATOM 1469 C C . GLN B 1 61 ? -10.711 11.742 3.057 1 97.38 61 GLN B C 1
ATOM 1471 O O . GLN B 1 61 ? -10.484 11.453 1.879 1 97.38 61 GLN B O 1
ATOM 1476 N N . ILE B 1 62 ? -10.469 10.898 4.035 1 97.94 62 ILE B N 1
ATOM 1477 C CA . ILE B 1 62 ? -10.242 9.477 3.842 1 97.94 62 ILE B CA 1
ATOM 1478 C C . ILE B 1 62 ? -11.555 8.711 4 1 97.94 62 ILE B C 1
ATOM 1480 O O . ILE B 1 62 ? -12.086 8.602 5.109 1 97.94 62 ILE B O 1
ATOM 1484 N N . PHE B 1 63 ? -11.977 8.102 2.934 1 93.12 63 PHE B N 1
ATOM 1485 C CA . PHE B 1 63 ? -13.312 7.516 2.92 1 93.12 63 PHE B CA 1
ATOM 1486 C C . PHE B 1 63 ? -13.25 6.016 3.166 1 93.12 63 PHE B C 1
ATOM 1488 O O . PHE B 1 63 ? -12.359 5.336 2.65 1 93.12 63 PHE B O 1
ATOM 1495 N N . PRO B 1 64 ? -14.227 5.551 4.023 1 94.44 64 PRO B N 1
ATOM 1496 C CA . PRO B 1 64 ? -14.375 4.094 4.082 1 94.44 64 PRO B CA 1
ATOM 1497 C C . PRO B 1 64 ? -14.984 3.514 2.811 1 94.44 64 PRO B C 1
ATOM 1499 O O . PRO B 1 64 ? -15.859 4.137 2.203 1 94.44 64 PRO B O 1
ATOM 1502 N N . VAL B 1 65 ? -14.469 2.402 2.365 1 95.06 65 VAL B N 1
ATOM 1503 C CA . VAL B 1 65 ? -14.953 1.715 1.175 1 95.06 65 VAL B CA 1
ATOM 1504 C C . VAL B 1 65 ? -15.211 0.243 1.496 1 95.06 65 VAL B C 1
ATOM 1506 O O . VAL B 1 65 ? -14.336 -0.437 2.043 1 95.06 65 VAL B O 1
ATOM 1509 N N . ASP B 1 66 ? -16.406 -0.183 1.132 1 93.81 66 ASP B N 1
ATOM 1510 C CA . ASP B 1 66 ? -16.672 -1.61 1.268 1 93.81 66 ASP B CA 1
ATOM 1511 C C . ASP B 1 66 ? -16.125 -2.393 0.077 1 93.81 66 ASP B C 1
ATOM 1513 O O . ASP B 1 66 ? -16.453 -2.096 -1.073 1 93.81 66 ASP B O 1
ATOM 1517 N N . GLU B 1 67 ? -15.219 -3.408 0.359 1 92 67 GLU B N 1
ATOM 1518 C CA . GLU B 1 67 ? -14.641 -4.289 -0.65 1 92 67 GLU B CA 1
ATOM 1519 C C . GLU B 1 67 ? -14.859 -5.758 -0.29 1 92 67 GLU B C 1
ATOM 1521 O O . GLU B 1 67 ? -14.156 -6.301 0.566 1 92 67 GLU B O 1
ATOM 1526 N N . LYS B 1 68 ? -15.68 -6.664 -1.116 1 83.25 68 LYS B N 1
ATOM 1527 C CA . LYS B 1 68 ? -15.977 -8.086 -0.954 1 83.25 68 LYS B CA 1
ATOM 1528 C C . LYS B 1 68 ? -16.25 -8.43 0.508 1 83.25 68 LYS B C 1
ATOM 1530 O O . LYS B 1 68 ? -15.711 -9.414 1.029 1 83.25 68 LYS B O 1
ATOM 1535 N N . ASP B 1 69 ? -16.281 -7.797 1.611 1 87 69 ASP B N 1
ATOM 1536 C CA . ASP B 1 69 ? -16.578 -8.008 3.023 1 87 69 ASP B CA 1
ATOM 1537 C C . ASP B 1 69 ? -15.492 -7.418 3.916 1 87 69 ASP B C 1
ATOM 1539 O O . ASP B 1 69 ? -15.289 -7.879 5.043 1 87 69 ASP B O 1
ATOM 1543 N N . GLN B 1 70 ? -14.891 -6.645 3.332 1 92.19 70 GLN B N 1
ATOM 1544 C CA . GLN B 1 70 ? -13.82 -6.016 4.105 1 92.19 70 GLN B CA 1
ATOM 1545 C C . GLN B 1 70 ? -13.891 -4.496 4.008 1 92.19 70 GLN B C 1
ATOM 1547 O O . GLN B 1 70 ? -14.078 -3.945 2.922 1 92.19 70 GLN B O 1
ATOM 1552 N N . LEU B 1 71 ? -13.883 -3.871 5.215 1 94.25 71 LEU B N 1
ATOM 1553 C CA . LEU B 1 71 ? -13.828 -2.414 5.234 1 94.25 71 LEU B CA 1
ATOM 1554 C C . LEU B 1 71 ? -12.43 -1.914 4.887 1 94.25 71 LEU B C 1
ATOM 1556 O O . LEU B 1 71 ? -11.445 -2.348 5.484 1 94.25 71 LEU B O 1
ATOM 1560 N N . CYS B 1 72 ? -12.375 -1.062 3.854 1 97 72 CYS B N 1
ATOM 1561 C CA . CYS B 1 72 ? -11.117 -0.469 3.406 1 97 72 CYS B CA 1
ATOM 1562 C C . CYS B 1 72 ? -11.195 1.053 3.436 1 97 72 CYS B C 1
ATOM 1564 O O . CYS B 1 72 ? -12.227 1.622 3.803 1 97 72 CYS B O 1
ATOM 1566 N N . TYR B 1 73 ? -10.039 1.674 3.164 1 97.31 73 TYR B N 1
ATOM 1567 C CA . TYR B 1 73 ? -9.953 3.131 3.18 1 97.31 73 TYR B CA 1
ATOM 1568 C C . TYR B 1 73 ? -9.344 3.656 1.886 1 97.31 73 TYR B C 1
ATOM 1570 O O . TYR B 1 73 ? -8.508 2.99 1.27 1 97.31 73 TYR B O 1
ATOM 1578 N N . SER B 1 74 ? -9.773 4.855 1.494 1 98.06 74 SER B N 1
ATOM 1579 C CA . SER B 1 74 ? -9.305 5.418 0.232 1 98.06 74 SER B CA 1
ATOM 1580 C C . SER B 1 74 ? -9.297 6.941 0.274 1 98.06 74 SER B C 1
ATOM 1582 O O . SER B 1 74 ? -10.148 7.555 0.921 1 98.06 74 SER B O 1
ATOM 1584 N N . LEU B 1 75 ? -8.328 7.508 -0.488 1 97.94 75 LEU B N 1
ATOM 1585 C CA . LEU B 1 75 ? -8.234 8.953 -0.634 1 97.94 75 LEU B CA 1
ATOM 1586 C C . LEU B 1 75 ? -8.781 9.406 -1.985 1 97.94 75 LEU B C 1
ATOM 1588 O O . LEU B 1 75 ? -8.953 10.602 -2.225 1 97.94 75 LEU B O 1
ATOM 1592 N N . ASP B 1 76 ? -9.031 8.461 -2.832 1 97.69 76 ASP B N 1
ATOM 1593 C CA . ASP B 1 76 ? -9.359 8.805 -4.211 1 97.69 76 ASP B CA 1
ATOM 1594 C C . ASP B 1 76 ? -10.633 8.094 -4.668 1 97.69 76 ASP B C 1
ATOM 1596 O O . ASP B 1 76 ? -10.688 7.551 -5.77 1 97.69 76 ASP B O 1
ATOM 1600 N N . ASN B 1 77 ? -11.617 8.109 -3.76 1 94.19 77 ASN B N 1
ATOM 1601 C CA . ASN B 1 77 ? -12.969 7.625 -4.027 1 94.19 77 ASN B CA 1
ATOM 1602 C C . ASN B 1 77 ? -12.969 6.16 -4.449 1 94.19 77 ASN B C 1
ATOM 1604 O O . ASN B 1 77 ? -13.688 5.773 -5.375 1 94.19 77 ASN B O 1
ATOM 1608 N N . GLY B 1 78 ? -12.117 5.387 -3.885 1 96.25 78 GLY B N 1
ATOM 1609 C CA . GLY B 1 78 ? -12.148 3.943 -4.055 1 96.25 78 GLY B CA 1
ATOM 1610 C C . GLY B 1 78 ? -11.258 3.461 -5.184 1 96.25 78 GLY B C 1
ATOM 1611 O O . GLY B 1 78 ? -11.117 2.254 -5.402 1 96.25 78 GLY B O 1
ATOM 1612 N N . ARG B 1 79 ? -10.531 4.34 -5.871 1 97 79 ARG B N 1
ATOM 1613 C CA . ARG B 1 79 ? -9.625 3.928 -6.938 1 97 79 ARG B CA 1
ATOM 1614 C C . ARG B 1 79 ? -8.43 3.16 -6.379 1 97 79 ARG B C 1
ATOM 1616 O O . ARG B 1 79 ? -7.973 2.191 -6.988 1 97 79 ARG B O 1
ATOM 1623 N N . THR B 1 80 ? -7.93 3.613 -5.266 1 98.12 80 THR B N 1
ATOM 1624 C CA . THR B 1 80 ? -6.871 2.945 -4.516 1 98.12 80 THR B CA 1
ATOM 1625 C C . THR B 1 80 ? -7.305 2.701 -3.07 1 98.12 80 THR B C 1
ATOM 1627 O O . THR B 1 80 ? -7.609 3.646 -2.342 1 98.12 80 THR B O 1
ATOM 1630 N N . LYS B 1 81 ? -7.293 1.408 -2.631 1 98.25 81 LYS B N 1
ATOM 1631 C CA . LYS B 1 81 ? -7.855 1.041 -1.334 1 98.25 81 LYS B CA 1
ATOM 1632 C C . LYS B 1 81 ? -6.789 0.442 -0.423 1 98.25 81 LYS B C 1
ATOM 1634 O O . LYS B 1 81 ? -5.824 -0.161 -0.899 1 98.25 81 LYS B O 1
ATOM 1639 N N . PHE B 1 82 ? -7.012 0.539 0.883 1 98.06 82 PHE B N 1
ATOM 1640 C CA . PHE B 1 82 ? -6.09 0.037 1.896 1 98.06 82 PHE B CA 1
ATOM 1641 C C . PHE B 1 82 ? -6.852 -0.612 3.047 1 98.06 82 PHE B C 1
ATOM 1643 O O . PHE B 1 82 ? -7.945 -0.167 3.402 1 98.06 82 PHE B O 1
ATOM 1650 N N . TYR B 1 83 ? -6.242 -1.576 3.668 1 96.75 83 TYR B N 1
ATOM 1651 C CA . TYR B 1 83 ? -6.891 -2.334 4.73 1 96.75 83 TYR B CA 1
ATOM 1652 C C . TYR B 1 83 ? -7.016 -1.499 6 1 96.75 83 TYR B C 1
ATOM 1654 O O . TYR B 1 83 ? -7.914 -1.725 6.812 1 96.75 83 TYR B O 1
ATOM 1662 N N . ASP B 1 84 ? -6.082 -0.571 6.188 1 96.38 84 ASP B N 1
ATOM 1663 C CA . ASP B 1 84 ? -6.129 0.323 7.34 1 96.38 84 ASP B CA 1
ATOM 1664 C C . ASP B 1 84 ? -5.367 1.617 7.062 1 96.38 84 ASP B C 1
ATOM 1666 O O . ASP B 1 84 ? -4.789 1.785 5.988 1 96.38 84 ASP B O 1
ATOM 1670 N N . LEU B 1 85 ? -5.367 2.488 8.039 1 97.12 85 LEU B N 1
ATOM 1671 C CA . LEU B 1 85 ? -4.781 3.811 7.852 1 97.12 85 LEU B CA 1
ATOM 1672 C C . LEU B 1 85 ? -3.26 3.729 7.82 1 97.12 85 LEU B C 1
ATOM 1674 O O . LEU B 1 85 ? -2.604 4.52 7.137 1 97.12 85 LEU B O 1
ATOM 1678 N N . LEU B 1 86 ? -2.75 2.768 8.547 1 97.38 86 LEU B N 1
ATOM 1679 C CA . LEU B 1 86 ? -1.299 2.611 8.531 1 97.38 86 LEU B CA 1
ATOM 1680 C C . LEU B 1 86 ? -0.803 2.285 7.129 1 97.38 86 LEU B C 1
ATOM 1682 O O . LEU B 1 86 ? 0.151 2.898 6.645 1 97.38 86 LEU B O 1
ATOM 1686 N N . GLN B 1 87 ? -1.457 1.325 6.445 1 97.56 87 GLN B N 1
ATOM 1687 C CA . G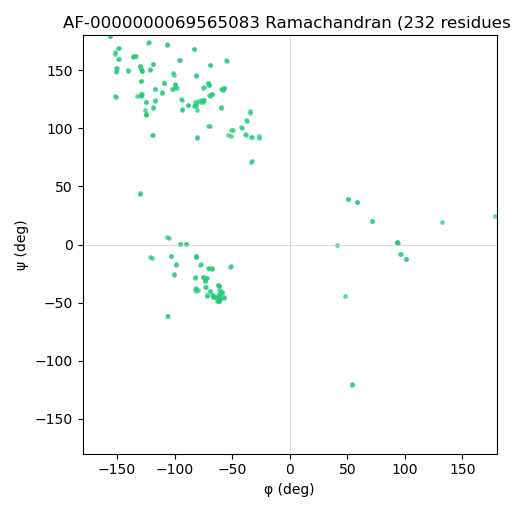LN B 1 87 ? -1.108 0.961 5.078 1 97.56 87 GLN B CA 1
ATOM 1688 C C . GLN B 1 87 ? -1.274 2.148 4.133 1 97.56 87 GLN B C 1
ATOM 1690 O O . GLN B 1 87 ? -0.448 2.361 3.244 1 97.56 87 GLN B O 1
ATOM 1695 N N . LEU B 1 88 ? -2.285 2.922 4.332 1 98.25 88 LEU B N 1
ATOM 1696 C CA . LEU B 1 88 ? -2.533 4.105 3.514 1 98.25 88 LEU B CA 1
ATOM 1697 C C . LEU B 1 88 ? -1.403 5.117 3.666 1 98.25 88 LEU B C 1
ATOM 1699 O O . LEU B 1 88 ? -0.82 5.559 2.672 1 98.25 88 LEU B O 1
ATOM 1703 N N . VAL B 1 89 ? -1.048 5.398 4.875 1 98.19 89 VAL B N 1
ATOM 1704 C CA . VAL B 1 89 ? -0.013 6.387 5.156 1 98.19 89 VAL B CA 1
ATOM 1705 C C . VAL B 1 89 ? 1.325 5.906 4.602 1 98.19 89 VAL B C 1
ATOM 1707 O O . VAL B 1 89 ? 2.029 6.66 3.922 1 98.19 89 VAL B O 1
ATOM 1710 N N . GLU B 1 90 ? 1.616 4.602 4.855 1 97.5 90 GLU B N 1
ATOM 1711 C CA . GLU B 1 90 ? 2.883 4.047 4.383 1 97.5 90 GLU B CA 1
ATOM 1712 C C . GLU B 1 90 ? 2.967 4.086 2.859 1 97.5 90 GLU B C 1
ATOM 1714 O O . GLU B 1 90 ? 4.035 4.344 2.299 1 97.5 90 GLU B O 1
ATOM 1719 N N . PHE B 1 91 ? 1.883 3.902 2.197 1 98.38 91 PHE B N 1
ATOM 1720 C CA . PHE B 1 91 ? 1.866 3.957 0.741 1 98.38 91 PHE B CA 1
ATOM 1721 C C . PHE B 1 91 ? 2.174 5.367 0.248 1 98.38 91 PHE B C 1
ATOM 1723 O O . PHE B 1 91 ? 3.025 5.551 -0.625 1 98.38 91 PHE B O 1
ATOM 1730 N N . TYR B 1 92 ? 1.579 6.344 0.837 1 98.38 92 TYR B N 1
ATOM 1731 C CA . TYR B 1 92 ? 1.704 7.715 0.352 1 98.38 92 TYR B CA 1
ATOM 1732 C C . TYR B 1 92 ? 2.998 8.352 0.843 1 98.38 92 TYR B C 1
ATOM 1734 O O . TYR B 1 92 ? 3.377 9.438 0.391 1 98.38 92 TYR B O 1
ATOM 1742 N N . GLN B 1 93 ? 3.672 7.688 1.741 1 97.19 93 GLN B N 1
ATOM 1743 C CA . GLN B 1 93 ? 5.02 8.125 2.094 1 97.19 93 GLN B CA 1
ATOM 1744 C C . GLN B 1 93 ? 6.02 7.746 1.004 1 97.19 93 GLN B C 1
ATOM 1746 O O . GLN B 1 93 ? 7.023 8.438 0.81 1 97.19 93 GLN B O 1
ATOM 1751 N N . LEU B 1 94 ? 5.676 6.715 0.354 1 97.5 94 LEU B N 1
ATOM 1752 C CA . LEU B 1 94 ? 6.602 6.23 -0.665 1 97.5 94 LEU B CA 1
ATOM 1753 C C . LEU B 1 94 ? 6.152 6.664 -2.057 1 97.5 94 LEU B C 1
ATOM 1755 O O . LEU B 1 94 ? 6.969 6.75 -2.977 1 97.5 94 LEU B O 1
ATOM 1759 N N . ASN B 1 95 ? 4.832 6.902 -2.219 1 97.88 95 ASN B N 1
ATOM 1760 C CA . ASN B 1 95 ? 4.258 7.125 -3.541 1 97.88 95 ASN B CA 1
ATOM 1761 C C . ASN B 1 95 ? 3.412 8.398 -3.576 1 97.88 95 ASN B C 1
ATOM 1763 O O . ASN B 1 95 ? 2.807 8.773 -2.57 1 97.88 95 ASN B O 1
ATOM 1767 N N . LEU B 1 96 ? 3.305 9.055 -4.734 1 97.38 96 LEU B N 1
ATOM 1768 C CA . LEU B 1 96 ? 2.453 10.234 -4.879 1 97.38 96 LEU B CA 1
ATOM 1769 C C . LEU B 1 96 ? 0.98 9.844 -4.867 1 97.38 96 LEU B C 1
ATOM 1771 O O . LEU B 1 96 ? 0.166 10.492 -4.211 1 97.38 96 LEU B O 1
ATOM 1775 N N . GLY B 1 97 ? 0.752 8.703 -5.668 1 96.62 97 GLY B N 1
ATOM 1776 C CA . GLY B 1 97 ? -0.643 8.328 -5.844 1 96.62 97 GLY B CA 1
ATOM 1777 C C . GLY B 1 97 ? -1.502 9.469 -6.363 1 96.62 97 GLY B C 1
ATOM 1778 O O . GLY B 1 97 ? -1.233 10.023 -7.434 1 96.62 97 GLY B O 1
ATOM 1779 N N . SER B 1 98 ? -2.527 9.844 -5.586 1 97.31 98 SER B N 1
ATOM 1780 C CA . SER B 1 98 ? -3.457 10.898 -5.98 1 97.31 98 SER B CA 1
ATOM 1781 C C . SER B 1 98 ? -3.051 12.242 -5.387 1 97.31 98 SER B C 1
ATOM 1783 O O . SER B 1 98 ? -3.713 13.258 -5.625 1 97.31 98 SER B O 1
ATOM 1785 N N . LEU B 1 99 ? -2.02 12.32 -4.676 1 98.38 99 LEU B N 1
ATOM 1786 C CA . LEU B 1 99 ? -1.602 13.539 -4 1 98.38 99 LEU B CA 1
ATOM 1787 C C . LEU B 1 99 ? -0.571 14.297 -4.832 1 98.38 99 LEU B C 1
ATOM 1789 O O . LEU B 1 99 ? 0.107 13.703 -5.676 1 98.38 99 LEU B O 1
ATOM 1793 N N . PRO B 1 100 ? -0.459 15.586 -4.547 1 98.25 100 PRO B N 1
ATOM 1794 C CA . PRO B 1 100 ? 0.537 16.375 -5.277 1 98.25 100 PRO B CA 1
ATOM 1795 C C . PRO B 1 100 ? 1.944 16.219 -4.703 1 98.25 100 PRO B C 1
ATOM 1797 O O . PRO B 1 100 ? 2.916 16.672 -5.32 1 98.25 100 PRO B O 1
ATOM 1800 N N . THR B 1 101 ? 2.109 15.609 -3.541 1 98.19 101 THR B N 1
ATOM 1801 C CA . THR B 1 101 ? 3.387 15.375 -2.879 1 98.19 101 THR B CA 1
ATOM 1802 C C . THR B 1 101 ? 3.324 14.117 -2.021 1 98.19 101 THR B C 1
ATOM 1804 O O . THR B 1 101 ? 2.264 13.758 -1.507 1 98.19 101 THR B O 1
ATOM 1807 N N . LYS B 1 102 ? 4.484 13.5 -1.854 1 97.75 102 LYS B N 1
ATOM 1808 C CA . LYS B 1 102 ? 4.559 12.406 -0.889 1 97.75 102 LYS B CA 1
ATOM 1809 C C . LYS B 1 102 ? 4.426 12.93 0.54 1 97.75 102 LYS B C 1
ATOM 1811 O O . LYS B 1 102 ? 4.742 14.086 0.819 1 97.75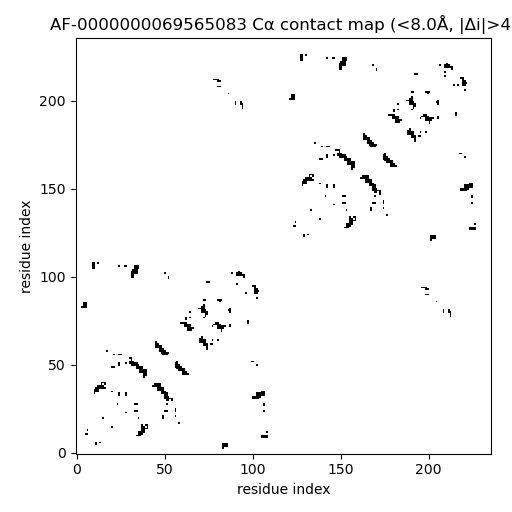 102 LYS B O 1
ATOM 1816 N N . LEU B 1 103 ? 3.961 12.039 1.406 1 97.94 103 LEU B N 1
ATOM 1817 C CA . LEU B 1 103 ? 4.016 12.344 2.834 1 97.94 103 LEU B CA 1
ATOM 1818 C C . LEU B 1 103 ? 5.434 12.164 3.371 1 97.94 103 LEU B C 1
ATOM 1820 O O . LEU B 1 103 ? 6.047 11.109 3.186 1 97.94 103 LEU B O 1
ATOM 1824 N N . THR B 1 104 ? 5.996 13.141 3.92 1 93.94 104 THR B N 1
ATOM 1825 C CA . THR B 1 104 ? 7.422 13.148 4.242 1 93.94 104 THR B CA 1
ATOM 1826 C C . THR B 1 104 ? 7.633 12.969 5.742 1 93.94 104 THR B C 1
ATOM 1828 O O . THR B 1 104 ? 8.312 12.039 6.176 1 93.94 104 THR B O 1
ATOM 1831 N N . HIS B 1 105 ? 7.137 13.883 6.566 1 86.88 105 HIS B N 1
ATOM 1832 C CA . HIS B 1 105 ? 7.289 13.875 8.016 1 86.88 105 HIS B CA 1
ATOM 1833 C C . HIS B 1 105 ? 5.945 14.055 8.711 1 86.88 105 HIS B C 1
ATOM 1835 O O . HIS B 1 105 ? 5.055 14.727 8.188 1 86.88 105 HIS B O 1
ATOM 1841 N N . PHE B 1 106 ? 5.93 13.242 9.797 1 84.25 106 PHE B N 1
ATOM 1842 C CA . PHE B 1 106 ? 4.719 13.469 10.578 1 84.25 106 PHE B CA 1
ATOM 1843 C C . PHE B 1 106 ? 5.016 14.359 11.781 1 84.25 106 PHE B C 1
ATOM 1845 O O . PHE B 1 106 ? 6.148 14.391 12.266 1 84.25 106 PHE B O 1
ATOM 1852 N N . LEU B 1 107 ? 4.059 15.125 12.086 1 78.5 107 LEU B N 1
ATOM 1853 C CA . LEU B 1 107 ? 4.184 15.914 13.305 1 78.5 107 LEU B CA 1
ATOM 1854 C C . LEU B 1 107 ? 3.84 15.078 14.539 1 78.5 107 LEU B C 1
ATOM 1856 O O . LEU B 1 107 ? 2.895 14.289 14.508 1 78.5 107 LEU B O 1
ATOM 1860 N N . VAL B 1 108 ? 4.773 14.852 15.414 1 66 108 VAL B N 1
ATOM 1861 C CA . VAL B 1 108 ? 4.566 14.062 16.625 1 66 108 VAL B CA 1
ATOM 1862 C C . VAL B 1 108 ? 3.818 14.891 17.656 1 66 108 VAL B C 1
ATOM 1864 O O . VAL B 1 108 ? 4.074 16.094 17.812 1 66 108 VAL B O 1
ATOM 1867 N N . HIS B 1 109 ? 2.658 14.172 18.016 1 62.38 109 HIS B N 1
ATOM 1868 C CA . HIS B 1 109 ? 1.909 14.758 19.125 1 62.38 109 HIS B CA 1
ATOM 1869 C C . HIS B 1 109 ? 2.818 15.039 20.312 1 62.38 109 HIS B C 1
ATOM 1871 O O . HIS B 1 109 ? 3.625 14.195 20.703 1 62.38 109 HIS B O 1
ATOM 1877 N N . ARG B 1 110 ? 3.27 16.219 20.484 1 55.03 110 ARG B N 1
ATOM 1878 C CA . ARG B 1 110 ? 3.891 16.469 21.781 1 55.03 110 ARG B CA 1
ATOM 1879 C C . ARG B 1 110 ? 2.85 16.469 22.891 1 55.03 110 ARG B C 1
ATOM 1881 O O . ARG B 1 110 ? 1.853 17.188 22.812 1 55.03 110 ARG B O 1
ATOM 1888 N N . PRO B 1 111 ? 2.848 15.289 23.609 1 50.22 111 PRO B N 1
ATOM 1889 C CA . PRO B 1 111 ? 1.909 15.336 24.734 1 50.22 111 PRO B CA 1
ATOM 1890 C C . PRO B 1 111 ? 1.809 16.719 25.359 1 50.22 111 PRO B C 1
ATOM 1892 O O . PRO B 1 111 ? 2.797 17.453 25.406 1 50.22 111 PRO B O 1
ATOM 1895 N N . ARG B 1 112 ? 0.565 17.344 25.234 1 46.5 112 ARG B N 1
ATOM 1896 C CA . ARG B 1 112 ? 0.358 18.562 26.016 1 46.5 112 ARG B CA 1
ATOM 1897 C C . ARG B 1 112 ? 1 18.469 27.391 1 46.5 112 ARG B C 1
ATOM 1899 O O . ARG B 1 112 ? 0.781 17.484 28.109 1 46.5 112 ARG B O 1
ATOM 1906 N N . SER B 1 113 ? 2.215 18.938 27.562 1 41.34 113 SER B N 1
ATOM 1907 C CA . SER B 1 113 ? 2.701 19.047 28.938 1 41.34 113 SER B CA 1
ATOM 1908 C C . SER B 1 113 ? 1.586 19.469 29.891 1 41.34 113 SER B C 1
ATOM 1910 O O . SER B 1 113 ? 0.771 20.328 29.547 1 41.34 113 SER B O 1
ATOM 1912 N N . ASN B 1 114 ? 1.073 18.578 30.719 1 43.66 114 ASN B N 1
ATOM 1913 C CA . ASN B 1 114 ? 0.303 19.031 31.875 1 43.66 114 ASN B CA 1
ATOM 1914 C C . ASN B 1 114 ? 0.839 20.359 32.406 1 43.66 114 ASN B C 1
ATOM 1916 O O . ASN B 1 114 ? 1.983 20.438 32.875 1 43.66 114 ASN B O 1
ATOM 1920 N N . GLY B 1 115 ? 0.736 21.469 31.875 1 37.72 115 GLY B N 1
ATOM 1921 C CA . GLY B 1 115 ? 1.022 22.734 32.531 1 37.72 115 GLY B CA 1
ATOM 1922 C C . GLY B 1 115 ? 0.694 22.719 34 1 37.72 115 GLY B C 1
ATOM 1923 O O . GLY B 1 115 ? -0.458 22.516 34.406 1 37.72 115 GLY B O 1
ATOM 1924 N N . GLN B 1 116 ? 1.634 22.391 34.969 1 39.41 116 GLN B N 1
ATOM 1925 C CA . GLN B 1 116 ? 1.594 22.719 36.375 1 39.41 116 GLN B CA 1
ATOM 1926 C C . GLN B 1 116 ? 1.13 24.156 36.594 1 39.41 116 GLN B C 1
ATOM 1928 O O . GLN B 1 116 ? 1.531 25.062 35.844 1 39.41 116 GLN B O 1
ATOM 1933 N N . VAL B 1 117 ? -0.146 24.422 36.969 1 42.09 117 VAL B N 1
ATOM 1934 C CA . VAL B 1 117 ? -0.701 25.609 37.594 1 42.09 117 VAL B CA 1
ATOM 1935 C C . VAL B 1 117 ? 0.387 26.328 38.406 1 42.09 117 VAL B C 1
ATOM 1937 O O . VAL B 1 117 ? 0.935 25.766 39.344 1 42.09 117 VAL B O 1
ATOM 1940 N N . GLU B 1 118 ? 1.137 27.297 37.875 1 30.58 118 GLU B N 1
ATOM 1941 C CA . GLU B 1 118 ? 1.687 28.234 38.844 1 30.58 118 GLU B CA 1
ATOM 1942 C C . GLU B 1 118 ? 0.583 29.062 39.5 1 30.58 118 GLU B C 1
ATOM 1944 O O . GLU B 1 118 ? -0.415 29.391 38.844 1 30.58 118 GLU B O 1
#